Protein AF-A0A7X3T868-F1 (afdb_monomer)

Foldseek 3Di:
DVVVLLVLLQVLLVVLLVCCVPPNCVLVLLVLLLVCLVVLLCCLLVVDDPVRSVSNVVSNCNSNVVSVVVSLQVQLVVVCVVVVHSVSSVVCVVVVQLLQFQHDCVVDDVVLNCLNPDDLVVLVVLLQQDFPFAQCVPDPDPDPCCRPPVRRHGNVNLVVVLVVLLVLLCVFDDPCNSSSVSLNRSLVSSVVSLSVCSHGRVSNSVVPVVPSNCSCVSPNSVSSVVSVVSSVVRVVVVVVVVVVVVVD

Structure (mmCIF, N/CA/C/O backbone):
data_AF-A0A7X3T868-F1
#
_entry.id   AF-A0A7X3T868-F1
#
loop_
_atom_site.group_PDB
_atom_site.id
_atom_site.type_symbol
_atom_site.label_atom_id
_atom_site.label_alt_id
_atom_site.label_comp_id
_atom_site.label_asym_id
_atom_site.label_entity_id
_atom_site.label_seq_id
_atom_site.pdbx_PDB_ins_code
_atom_site.Cartn_x
_atom_site.Cartn_y
_atom_site.Cartn_z
_atom_site.occupancy
_atom_site.B_iso_or_equiv
_atom_site.auth_seq_id
_atom_site.auth_comp_id
_atom_site.auth_asym_id
_atom_site.auth_atom_id
_atom_site.pdbx_PDB_model_num
ATOM 1 N N . MET A 1 1 ? -5.198 28.952 7.054 1.00 63.62 1 MET A N 1
ATOM 2 C CA . MET A 1 1 ? -5.443 27.606 6.492 1.00 63.62 1 MET A CA 1
ATOM 3 C C . MET A 1 1 ? -4.549 27.334 5.280 1.00 63.62 1 MET A C 1
ATOM 5 O O . MET A 1 1 ? -3.840 26.339 5.296 1.00 63.62 1 MET A O 1
ATOM 9 N N . ASP A 1 2 ? -4.465 28.230 4.292 1.00 81.19 2 ASP A N 1
ATOM 10 C CA . ASP A 1 2 ? -3.698 27.957 3.057 1.00 81.19 2 ASP A CA 1
ATOM 11 C C . ASP A 1 2 ? -2.181 27.814 3.279 1.00 81.19 2 ASP A C 1
ATOM 13 O O . ASP A 1 2 ? -1.552 26.911 2.735 1.00 81.19 2 ASP A O 1
ATOM 17 N N . ARG A 1 3 ? -1.594 28.596 4.198 1.00 91.12 3 ARG A N 1
ATOM 18 C CA . ARG A 1 3 ? -0.176 28.445 4.582 1.00 91.12 3 ARG A CA 1
ATOM 19 C C . ARG A 1 3 ? 0.146 27.075 5.199 1.00 91.12 3 ARG A C 1
ATOM 21 O O . ARG A 1 3 ? 1.264 26.595 5.046 1.00 91.12 3 ARG A O 1
ATOM 28 N N . GLN A 1 4 ? -0.804 26.450 5.900 1.00 92.81 4 GLN A N 1
ATOM 29 C CA . GLN A 1 4 ? -0.613 25.112 6.476 1.00 92.81 4 GLN A CA 1
ATOM 30 C C . GLN A 1 4 ? -0.661 24.031 5.393 1.00 92.81 4 GLN A C 1
ATOM 32 O O . GLN A 1 4 ? 0.181 23.142 5.414 1.00 92.81 4 GLN A O 1
ATOM 37 N N . LEU A 1 5 ? -1.571 24.152 4.419 1.00 93.50 5 LEU A N 1
ATOM 38 C CA . LEU A 1 5 ? -1.642 23.245 3.267 1.00 93.50 5 LEU A CA 1
ATOM 39 C C . LEU A 1 5 ? -0.356 23.283 2.437 1.00 93.50 5 LEU A C 1
ATOM 41 O O . LEU A 1 5 ? 0.175 22.234 2.086 1.00 93.50 5 LEU A O 1
ATOM 45 N N . ILE A 1 6 ? 0.184 24.480 2.183 1.00 94.94 6 ILE A N 1
ATOM 46 C CA . ILE A 1 6 ? 1.450 24.640 1.452 1.00 94.94 6 ILE A CA 1
ATOM 47 C C . ILE A 1 6 ? 2.602 23.990 2.223 1.00 94.94 6 ILE A C 1
ATOM 49 O O . ILE A 1 6 ? 3.340 23.188 1.661 1.00 94.94 6 ILE A O 1
ATOM 53 N N . ARG A 1 7 ? 2.740 24.289 3.523 1.00 96.31 7 ARG A N 1
ATOM 54 C CA . ARG A 1 7 ? 3.775 23.668 4.370 1.00 96.31 7 ARG A CA 1
ATOM 55 C C . ARG A 1 7 ? 3.667 22.148 4.363 1.00 96.31 7 ARG A C 1
ATOM 57 O O . ARG A 1 7 ? 4.677 21.468 4.254 1.00 96.31 7 ARG A O 1
ATOM 64 N N . PHE A 1 8 ? 2.450 21.631 4.453 1.00 95.44 8 PHE A N 1
ATOM 65 C CA . PHE A 1 8 ? 2.193 20.203 4.416 1.00 95.44 8 PHE A CA 1
ATOM 66 C C . PHE A 1 8 ? 2.596 19.568 3.076 1.00 95.44 8 PHE A C 1
ATOM 68 O O . PHE A 1 8 ? 3.321 18.575 3.071 1.00 95.44 8 PHE A O 1
ATOM 75 N N . GLY A 1 9 ? 2.218 20.179 1.949 1.00 96.88 9 GLY A N 1
ATOM 76 C CA . GLY A 1 9 ? 2.643 19.736 0.619 1.00 96.88 9 GLY A CA 1
ATOM 77 C C . GLY A 1 9 ? 4.166 19.750 0.446 1.00 96.88 9 GLY A C 1
ATOM 78 O O . GLY A 1 9 ? 4.722 18.799 -0.094 1.00 96.88 9 GLY A O 1
ATOM 79 N N . ILE A 1 10 ? 4.854 20.772 0.974 1.00 97.69 10 ILE A N 1
ATOM 80 C CA . ILE A 1 10 ? 6.326 20.856 0.972 1.00 97.69 10 ILE A CA 1
ATOM 81 C C . ILE A 1 10 ? 6.947 19.720 1.794 1.00 97.69 10 ILE A C 1
ATOM 83 O O . ILE A 1 10 ? 7.898 19.089 1.343 1.00 97.69 10 ILE A O 1
ATOM 87 N N . VAL A 1 11 ? 6.412 19.427 2.982 1.00 97.31 11 VAL A N 1
ATOM 88 C CA . VAL A 1 11 ? 6.911 18.320 3.815 1.00 97.31 11 VAL A CA 1
ATOM 89 C C . VAL A 1 11 ? 6.735 16.979 3.103 1.00 97.31 11 VAL A C 1
ATOM 91 O O . VAL A 1 11 ? 7.668 16.178 3.097 1.00 97.31 11 VAL A O 1
ATOM 94 N N . ILE A 1 12 ? 5.590 16.748 2.449 1.00 97.56 12 ILE A N 1
ATOM 95 C CA . ILE A 1 12 ? 5.388 15.550 1.623 1.00 97.56 12 ILE A CA 1
ATOM 96 C C . ILE A 1 12 ? 6.384 15.503 0.473 1.00 97.56 12 ILE A C 1
ATOM 98 O O . ILE A 1 12 ? 6.994 14.460 0.256 1.00 97.56 12 ILE A O 1
ATOM 102 N N . PHE A 1 13 ? 6.569 16.611 -0.245 1.00 98.19 13 PHE A N 1
ATOM 103 C CA . PHE A 1 13 ? 7.521 16.679 -1.346 1.00 98.19 13 PHE A CA 1
ATOM 104 C C . PHE A 1 13 ? 8.923 16.260 -0.889 1.00 98.19 13 PHE A C 1
ATOM 106 O O . PHE A 1 13 ? 9.543 15.395 -1.509 1.00 98.19 13 PHE A O 1
ATOM 113 N N . ILE A 1 14 ? 9.398 16.812 0.231 1.00 97.75 14 ILE A N 1
ATOM 114 C CA . ILE A 1 14 ? 10.710 16.483 0.796 1.00 97.75 14 ILE A CA 1
ATOM 115 C C . ILE A 1 14 ? 10.767 15.003 1.193 1.00 97.75 14 ILE A C 1
ATOM 117 O O . ILE A 1 14 ? 11.690 14.301 0.789 1.00 97.75 14 ILE A O 1
ATOM 121 N N . ALA A 1 15 ? 9.777 14.503 1.939 1.00 97.06 15 ALA A N 1
ATOM 122 C CA . ALA A 1 15 ? 9.766 13.121 2.422 1.00 97.06 15 ALA A CA 1
ATOM 123 C C . ALA A 1 15 ? 9.729 12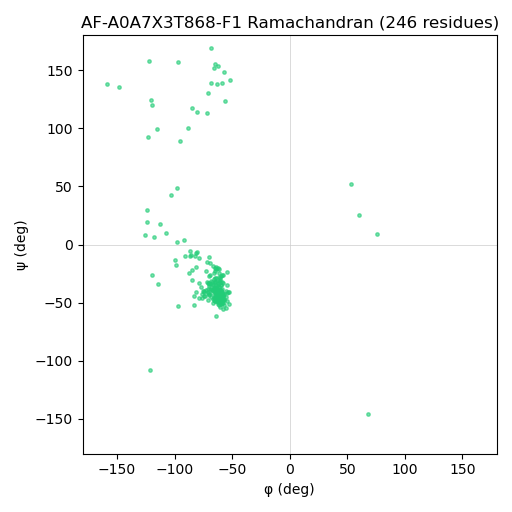.092 1.278 1.00 97.06 15 ALA A C 1
ATOM 125 O O . ALA A 1 15 ? 10.478 11.115 1.297 1.00 97.06 15 ALA A O 1
ATOM 126 N N . VAL A 1 16 ? 8.893 12.324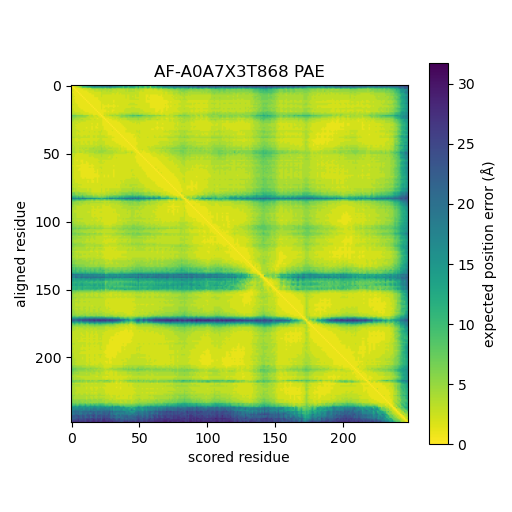 0.262 1.00 97.81 16 VAL A N 1
ATOM 127 C CA . VAL A 1 16 ? 8.794 11.451 -0.916 1.00 97.81 16 VAL A CA 1
ATOM 128 C C . VAL A 1 16 ? 10.063 11.537 -1.763 1.00 97.81 16 VAL A C 1
ATOM 130 O O . VAL A 1 16 ? 10.540 10.501 -2.213 1.00 97.81 16 VAL A O 1
ATOM 133 N N . SER A 1 17 ? 10.666 12.721 -1.915 1.00 97.50 17 SER A N 1
ATOM 134 C CA . SER A 1 17 ? 11.945 12.869 -2.626 1.00 97.50 17 SER A CA 1
ATOM 135 C C . SER A 1 17 ? 13.066 12.098 -1.929 1.00 97.50 17 SER A C 1
ATOM 137 O O . SER A 1 17 ? 13.771 11.330 -2.574 1.00 97.50 17 SER A O 1
ATOM 139 N N . ILE A 1 18 ? 13.185 12.228 -0.600 1.00 96.50 18 ILE A N 1
ATOM 140 C CA . ILE A 1 18 ? 14.153 11.466 0.204 1.00 96.50 18 ILE A CA 1
ATOM 141 C C . ILE A 1 18 ? 13.943 9.964 0.006 1.00 96.50 18 ILE A C 1
ATOM 143 O O . ILE A 1 18 ? 14.905 9.241 -0.247 1.00 96.50 18 ILE A O 1
ATOM 147 N N . LYS A 1 19 ? 12.690 9.494 0.073 1.00 95.31 19 LYS A N 1
ATOM 148 C CA . LYS A 1 19 ? 12.358 8.093 -0.199 1.00 95.31 19 LYS A CA 1
ATOM 149 C C . LYS A 1 19 ? 12.863 7.685 -1.582 1.00 95.31 19 LYS A C 1
ATOM 151 O O . LYS A 1 19 ? 13.620 6.722 -1.671 1.00 95.31 19 LYS A O 1
ATOM 156 N N . CYS A 1 20 ? 12.487 8.422 -2.630 1.00 96.25 20 CYS A N 1
ATOM 157 C CA . CYS A 1 20 ? 12.867 8.104 -4.006 1.00 96.25 20 CYS A CA 1
ATOM 158 C C . CYS A 1 20 ? 14.389 8.085 -4.210 1.00 96.25 20 CYS A C 1
ATOM 160 O O . CYS A 1 20 ? 14.886 7.258 -4.965 1.00 96.25 20 CYS A O 1
ATOM 162 N N . PHE A 1 21 ? 15.139 8.948 -3.524 1.00 93.69 21 PHE A N 1
ATOM 163 C CA . PHE A 1 21 ? 16.598 8.999 -3.646 1.00 93.69 21 PHE A CA 1
ATOM 164 C C . PHE A 1 21 ? 17.323 7.904 -2.864 1.00 93.69 21 PHE A C 1
ATOM 166 O O . PHE A 1 21 ? 18.359 7.432 -3.320 1.00 93.69 21 PHE A O 1
ATOM 173 N N . ILE A 1 22 ? 16.798 7.485 -1.711 1.00 93.38 22 ILE A N 1
ATOM 174 C CA . ILE A 1 22 ? 17.445 6.460 -0.880 1.00 93.38 22 ILE A CA 1
ATOM 175 C C . ILE A 1 22 ? 17.109 5.050 -1.367 1.00 93.38 22 ILE A C 1
ATOM 177 O O . ILE A 1 22 ? 17.990 4.196 -1.417 1.00 93.38 22 ILE A O 1
ATOM 181 N N . ASN A 1 23 ? 15.839 4.782 -1.683 1.00 88.00 23 ASN A N 1
ATOM 182 C CA . ASN A 1 23 ? 15.367 3.429 -1.993 1.00 88.00 23 ASN A CA 1
ATOM 183 C C . ASN A 1 23 ? 14.824 3.257 -3.412 1.00 88.00 23 ASN A C 1
ATOM 185 O O . ASN A 1 23 ? 14.274 2.201 -3.715 1.00 88.00 23 ASN A O 1
ATOM 189 N N . GLY A 1 24 ? 14.948 4.278 -4.261 1.00 91.50 24 GLY A N 1
ATOM 190 C CA . GLY A 1 24 ? 14.398 4.243 -5.607 1.00 91.50 24 GLY A CA 1
ATOM 191 C C . GLY A 1 24 ? 12.868 4.245 -5.620 1.00 91.50 24 GLY A C 1
ATOM 192 O O . GLY A 1 24 ? 12.182 4.852 -4.791 1.00 91.50 24 GLY A O 1
ATOM 193 N N . TYR A 1 25 ? 12.302 3.542 -6.594 1.00 93.88 25 TYR A N 1
ATOM 194 C CA . TYR A 1 25 ? 10.853 3.494 -6.831 1.00 93.88 25 TYR A CA 1
ATOM 195 C C . TYR A 1 25 ? 10.204 2.248 -6.230 1.00 93.88 25 TYR A C 1
ATOM 197 O O . TYR A 1 25 ? 8.991 2.058 -6.325 1.00 93.88 25 TYR A O 1
ATOM 205 N N . GLU A 1 26 ? 10.994 1.421 -5.556 1.00 93.81 26 GLU A N 1
ATOM 206 C CA . GLU A 1 26 ? 10.577 0.216 -4.870 1.00 93.81 26 GLU A CA 1
ATOM 207 C C . GLU A 1 26 ? 9.478 0.567 -3.861 1.00 93.81 26 GLU A C 1
ATOM 209 O O . GLU A 1 26 ? 9.613 1.465 -3.025 1.00 93.81 26 GLU A O 1
ATOM 214 N N . TYR A 1 27 ? 8.336 -0.104 -4.000 1.00 95.25 27 TYR A N 1
ATOM 215 C CA . TYR A 1 27 ? 7.162 0.057 -3.147 1.00 95.25 27 TYR A CA 1
ATOM 216 C C . TYR A 1 27 ? 6.561 1.471 -3.122 1.00 95.25 27 TYR A C 1
ATOM 218 O O . TYR A 1 27 ? 5.888 1.833 -2.156 1.00 95.25 27 TYR A O 1
ATOM 226 N N . ILE A 1 28 ? 6.766 2.279 -4.176 1.00 96.31 28 ILE A N 1
ATOM 227 C CA . ILE A 1 28 ? 6.292 3.672 -4.206 1.00 96.31 28 ILE A CA 1
ATOM 228 C C . ILE A 1 28 ? 4.774 3.779 -4.010 1.00 96.31 28 ILE A C 1
ATOM 230 O O . ILE A 1 28 ? 4.333 4.582 -3.194 1.00 96.31 28 ILE A O 1
ATOM 234 N N . THR A 1 29 ? 3.966 2.937 -4.662 1.00 96.94 29 THR A N 1
ATOM 235 C CA . THR A 1 29 ? 2.499 2.984 -4.511 1.00 96.94 29 THR A CA 1
ATOM 236 C C . THR A 1 29 ? 2.075 2.638 -3.086 1.00 96.94 29 THR A C 1
ATOM 238 O O . THR A 1 29 ? 1.242 3.339 -2.513 1.00 96.94 29 THR A O 1
ATOM 241 N N . THR A 1 30 ? 2.722 1.644 -2.466 1.00 97.00 30 THR A N 1
ATOM 242 C CA . THR A 1 30 ? 2.519 1.306 -1.051 1.00 97.00 30 THR A CA 1
ATOM 243 C C . THR A 1 30 ? 2.822 2.506 -0.162 1.00 97.00 30 THR A C 1
ATOM 245 O O . THR A 1 30 ? 2.004 2.847 0.687 1.00 97.00 30 THR A O 1
ATOM 248 N N . THR A 1 31 ? 3.954 3.191 -0.370 1.00 96.12 31 THR A N 1
ATOM 249 C CA . THR A 1 31 ? 4.323 4.386 0.407 1.00 96.12 31 THR A CA 1
ATOM 250 C C . THR A 1 31 ? 3.288 5.505 0.268 1.00 96.12 31 THR A C 1
ATOM 252 O O . THR A 1 31 ? 2.880 6.082 1.277 1.00 96.12 31 THR A O 1
ATOM 255 N N . LEU A 1 32 ? 2.834 5.792 -0.956 1.00 97.06 32 LEU A N 1
ATOM 256 C CA . LEU A 1 32 ? 1.865 6.859 -1.220 1.00 97.06 32 LEU A CA 1
ATOM 257 C C . LEU A 1 32 ? 0.495 6.582 -0.595 1.00 97.06 32 LEU A C 1
ATOM 259 O O . LEU A 1 32 ? -0.145 7.496 -0.085 1.00 97.06 32 LEU A O 1
ATOM 263 N N . VAL A 1 33 ? 0.038 5.331 -0.595 1.00 97.44 33 VAL A N 1
ATOM 264 C CA . VAL A 1 33 ? -1.221 4.970 0.070 1.00 97.44 33 VAL A CA 1
ATOM 265 C C . VAL A 1 33 ? -1.038 4.947 1.590 1.00 97.44 33 VAL A C 1
ATOM 267 O O . VAL A 1 33 ? -1.884 5.455 2.325 1.00 97.44 33 VAL A O 1
ATOM 270 N N . MET A 1 34 ? 0.092 4.427 2.077 1.00 96.19 34 MET A N 1
ATOM 271 C CA . MET A 1 34 ? 0.425 4.370 3.503 1.00 96.19 34 MET A CA 1
ATOM 272 C C . MET A 1 34 ? 0.438 5.760 4.152 1.00 96.19 34 MET A C 1
ATOM 274 O O . MET A 1 34 ? -0.121 5.923 5.237 1.00 96.19 34 MET A O 1
ATOM 278 N N . MET A 1 35 ? 1.018 6.774 3.499 1.00 95.50 35 MET A N 1
ATOM 279 C CA . MET A 1 35 ? 1.041 8.142 4.041 1.00 95.50 35 MET A CA 1
ATOM 280 C C . MET A 1 35 ? -0.360 8.763 4.178 1.00 95.50 35 MET A C 1
ATOM 282 O O . MET A 1 35 ? -0.538 9.698 4.955 1.00 95.50 35 MET A O 1
ATOM 286 N N . MET A 1 36 ? -1.362 8.231 3.468 1.00 96.50 36 MET A N 1
ATOM 287 C CA . MET A 1 36 ? -2.754 8.681 3.554 1.00 96.50 36 MET A CA 1
ATOM 288 C C . MET A 1 36 ? -3.535 8.009 4.693 1.00 96.50 36 MET A C 1
ATOM 290 O O . MET A 1 36 ? -4.638 8.444 5.015 1.00 96.50 36 MET A O 1
ATOM 294 N N . VAL A 1 37 ? -2.990 6.987 5.357 1.00 97.12 37 VAL A N 1
ATOM 295 C CA . VAL A 1 37 ? -3.700 6.295 6.445 1.00 97.12 37 VAL A CA 1
ATOM 296 C C . VAL A 1 37 ? -4.007 7.225 7.633 1.00 97.12 37 VAL A C 1
ATOM 298 O O . VAL A 1 37 ? -5.163 7.253 8.066 1.00 97.12 37 VAL A O 1
ATOM 301 N N . PRO A 1 38 ? -3.066 8.060 8.128 1.00 94.75 38 PRO A N 1
ATOM 302 C CA . PRO A 1 38 ? -3.382 9.051 9.158 1.00 94.75 38 PRO A CA 1
ATOM 303 C C . PRO A 1 38 ? -4.444 10.065 8.708 1.00 94.75 38 PRO A C 1
ATOM 305 O O . PRO A 1 38 ? -5.253 10.494 9.527 1.00 94.75 38 PRO A O 1
ATOM 308 N N . PHE A 1 39 ? -4.496 10.410 7.414 1.00 94.38 39 PHE A N 1
ATOM 309 C CA . PHE A 1 39 ? -5.533 11.298 6.870 1.00 94.38 39 PHE A CA 1
ATOM 310 C C . PHE A 1 39 ? -6.920 10.702 7.043 1.00 94.38 39 PHE A C 1
ATOM 312 O O . PHE A 1 39 ? -7.818 11.391 7.512 1.00 94.38 39 PHE A O 1
ATOM 319 N N . VAL A 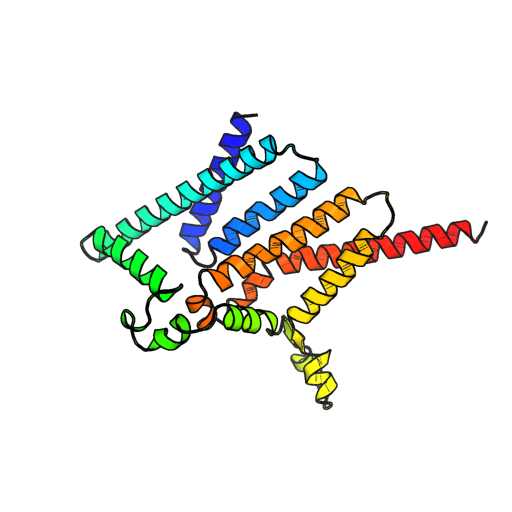1 40 ? -7.086 9.420 6.714 1.00 96.81 40 VAL A N 1
ATOM 320 C CA . VAL A 1 40 ? -8.361 8.716 6.900 1.00 96.81 40 VAL A CA 1
ATOM 321 C C . VAL A 1 40 ? -8.741 8.661 8.376 1.00 96.81 40 VAL A C 1
ATOM 323 O O . VAL A 1 40 ? -9.889 8.941 8.719 1.00 96.81 40 VAL A O 1
ATOM 326 N N . TYR A 1 41 ? -7.778 8.373 9.255 1.00 97.19 41 TYR A N 1
ATOM 327 C CA . TYR A 1 41 ? -8.014 8.347 10.697 1.00 97.19 41 TYR A CA 1
ATOM 328 C C . TYR A 1 41 ? -8.543 9.694 11.218 1.00 97.19 41 TYR A C 1
ATOM 330 O O . TYR A 1 41 ? -9.621 9.743 11.814 1.00 97.19 41 TYR A O 1
ATOM 338 N N . TYR A 1 42 ? -7.828 10.795 10.961 1.00 96.06 42 TYR A N 1
ATOM 339 C CA . TYR A 1 42 ? -8.213 12.120 11.462 1.00 96.06 42 TYR A CA 1
ATOM 340 C C . TYR A 1 42 ? -9.434 12.701 10.751 1.00 96.06 42 TYR A C 1
ATOM 342 O O . TYR A 1 42 ? -10.249 13.354 11.395 1.00 96.06 42 TYR A O 1
ATOM 350 N N . ALA A 1 43 ? -9.634 12.411 9.462 1.00 96.44 43 ALA A N 1
ATOM 351 C CA . ALA A 1 43 ? -10.838 12.836 8.755 1.00 96.44 43 ALA A CA 1
ATOM 352 C C . ALA A 1 43 ? -12.111 12.281 9.411 1.00 96.44 43 ALA A C 1
ATOM 354 O O . ALA A 1 43 ? -13.116 12.986 9.507 1.00 96.44 43 ALA A O 1
ATOM 355 N N . ILE A 1 44 ? -12.058 11.039 9.899 1.00 96.12 44 ILE A N 1
ATOM 356 C CA . ILE A 1 44 ? -13.174 10.397 10.599 1.00 96.12 44 ILE A CA 1
ATOM 357 C C . ILE A 1 44 ? -13.269 10.888 12.043 1.00 96.12 44 ILE A C 1
ATOM 359 O O . ILE A 1 44 ? -14.364 11.218 12.501 1.00 96.12 44 ILE A O 1
ATOM 363 N N . LEU A 1 45 ? -12.139 10.940 12.756 1.00 95.75 45 LEU A N 1
ATOM 364 C CA . LEU A 1 45 ? -12.104 11.325 14.166 1.00 95.75 45 LEU A CA 1
ATOM 365 C C . LEU A 1 45 ? -12.593 12.764 14.377 1.00 95.75 45 LEU A C 1
ATOM 367 O O . LEU A 1 45 ? -13.472 13.000 15.206 1.00 95.75 45 LEU A O 1
ATOM 371 N N . ASP A 1 46 ? -12.075 13.695 13.579 1.00 95.69 46 ASP A N 1
ATOM 372 C CA . ASP A 1 46 ? -12.350 15.130 13.687 1.00 95.69 46 ASP A CA 1
ATOM 373 C C . ASP A 1 46 ? -13.529 15.570 12.806 1.00 95.69 46 ASP A C 1
ATOM 375 O O . ASP A 1 46 ? -13.833 16.760 12.721 1.00 95.69 46 ASP A O 1
ATOM 379 N N . LYS A 1 47 ? -14.197 14.619 12.136 1.00 95.25 47 LYS A N 1
ATOM 380 C CA . LYS A 1 47 ? -15.375 14.848 11.282 1.00 95.25 47 LYS A CA 1
ATOM 381 C C . LYS A 1 47 ? -15.124 15.917 10.215 1.00 95.25 47 LYS A C 1
ATOM 383 O O . LYS A 1 47 ? -15.885 16.878 10.078 1.00 95.25 47 LYS A O 1
ATOM 388 N N . TRP A 1 48 ? -14.042 15.756 9.458 1.00 95.69 48 TRP A N 1
ATOM 389 C CA . TRP A 1 48 ? -13.689 16.697 8.399 1.00 95.69 48 TRP A CA 1
ATOM 390 C C . TRP A 1 48 ? -14.809 16.810 7.362 1.00 95.69 48 TRP A C 1
ATOM 392 O O . TRP A 1 48 ? -15.398 15.824 6.922 1.00 95.69 48 TRP A O 1
ATOM 402 N N . SER A 1 49 ? -15.068 18.037 6.920 1.00 96.25 49 SER A N 1
ATOM 403 C CA . SER A 1 49 ? -15.931 18.288 5.766 1.00 96.25 49 SER A CA 1
ATOM 404 C C . SER A 1 49 ? -15.300 17.732 4.485 1.00 96.25 49 SER A C 1
ATOM 406 O O . SER A 1 49 ? -14.077 17.728 4.332 1.00 96.25 49 SER A O 1
ATOM 408 N N . GLY A 1 50 ? -16.119 17.352 3.498 1.00 93.56 50 GLY A N 1
ATOM 409 C CA . GLY A 1 50 ? -15.612 16.861 2.207 1.00 93.56 50 GLY A CA 1
ATOM 410 C C . GLY A 1 50 ? -14.638 17.837 1.531 1.00 93.56 50 GLY A C 1
ATOM 411 O O . GLY A 1 50 ? -13.626 17.424 0.971 1.00 93.56 50 GLY A O 1
ATOM 412 N N . ARG A 1 51 ? -14.866 19.150 1.680 1.00 94.12 51 ARG A N 1
ATOM 413 C CA . ARG A 1 51 ? -13.953 20.189 1.181 1.00 94.12 51 ARG A CA 1
ATOM 414 C C . ARG A 1 51 ? -12.588 20.152 1.871 1.00 94.12 51 ARG A C 1
ATOM 416 O O . ARG A 1 51 ? -11.581 20.389 1.208 1.00 94.12 51 ARG A O 1
ATOM 423 N N . GLN A 1 52 ? -12.536 19.887 3.177 1.00 93.38 52 GLN A N 1
ATOM 424 C CA . GLN A 1 52 ? -11.268 19.709 3.889 1.00 93.38 52 GLN A CA 1
ATOM 425 C C . GLN A 1 52 ? -10.546 18.463 3.378 1.00 93.38 52 GLN A C 1
ATOM 427 O O . GLN A 1 52 ? -9.387 18.583 2.991 1.00 93.38 52 GLN A O 1
ATOM 432 N N . CYS A 1 53 ? -11.233 17.320 3.283 1.00 94.44 53 CYS A N 1
ATOM 433 C CA . CYS A 1 53 ? -10.650 16.086 2.747 1.00 94.44 53 CYS A CA 1
ATOM 434 C C . CYS A 1 53 ? -10.020 16.317 1.368 1.00 94.44 53 CYS A C 1
ATOM 436 O O . CYS A 1 53 ? -8.837 16.052 1.186 1.00 94.44 53 CYS A O 1
ATOM 438 N N . VAL A 1 54 ? -10.762 16.925 0.435 1.00 94.88 54 VAL A N 1
ATOM 439 C CA . VAL A 1 54 ? -10.258 17.230 -0.913 1.00 94.88 54 VAL A CA 1
ATOM 440 C C . VAL A 1 54 ? -9.026 18.133 -0.869 1.00 94.88 54 VAL A C 1
ATOM 442 O O . VAL A 1 54 ? -8.034 17.833 -1.524 1.00 94.88 54 VAL A O 1
ATOM 445 N N . LYS A 1 55 ? -9.037 19.216 -0.080 1.00 94.75 55 LYS A N 1
ATOM 446 C CA . LYS A 1 55 ? -7.889 20.137 0.009 1.00 94.75 55 LYS A CA 1
ATOM 447 C C . LYS A 1 55 ? -6.616 19.443 0.494 1.00 94.75 55 LYS A C 1
ATOM 449 O O . LYS A 1 55 ? -5.553 19.652 -0.087 1.00 94.75 55 LYS A O 1
ATOM 454 N N . TRP A 1 56 ? -6.718 18.633 1.544 1.00 94.81 56 TRP A N 1
ATOM 455 C CA . TRP A 1 56 ? -5.569 17.927 2.111 1.00 94.81 56 TRP A CA 1
ATOM 456 C C . TRP A 1 56 ? -5.074 16.804 1.198 1.00 94.81 56 TRP A C 1
ATOM 458 O O . TRP A 1 56 ? -3.868 16.678 0.995 1.00 94.81 56 TRP A O 1
ATOM 468 N N . THR A 1 57 ? -5.984 16.048 0.580 1.00 95.06 57 THR A N 1
ATOM 469 C CA . THR A 1 57 ? -5.632 15.028 -0.415 1.00 95.06 57 THR A CA 1
ATOM 470 C C . THR A 1 57 ? -4.972 15.646 -1.644 1.00 95.06 57 THR A C 1
ATOM 472 O O . THR A 1 57 ? -3.973 15.114 -2.113 1.00 95.06 57 THR A O 1
ATOM 475 N N . LEU A 1 58 ? -5.459 16.789 -2.140 1.00 95.62 58 LEU A N 1
ATOM 476 C CA . LEU A 1 58 ? -4.823 17.506 -3.248 1.00 95.62 58 LEU A CA 1
ATOM 477 C C . LEU A 1 58 ? -3.431 18.011 -2.868 1.00 95.62 58 LEU A C 1
ATOM 479 O O . LEU A 1 58 ? -2.504 17.856 -3.653 1.00 95.62 58 LEU A O 1
ATOM 483 N N . ALA A 1 59 ? -3.255 18.565 -1.666 1.00 96.12 59 ALA A N 1
ATOM 484 C CA . ALA A 1 59 ? -1.935 18.985 -1.198 1.00 96.12 59 ALA A CA 1
ATOM 485 C C . ALA A 1 59 ? -0.951 17.802 -1.125 1.00 96.12 59 ALA A C 1
ATOM 487 O O . ALA A 1 59 ? 0.190 17.929 -1.571 1.00 96.12 59 ALA A O 1
ATOM 488 N N . ALA A 1 60 ? -1.399 16.641 -0.630 1.00 97.06 60 ALA A N 1
ATOM 489 C CA . ALA A 1 60 ? -0.596 15.419 -0.604 1.00 97.06 60 ALA A CA 1
ATOM 490 C C . ALA A 1 60 ? -0.284 14.881 -2.008 1.00 97.06 60 ALA A C 1
ATOM 492 O O . ALA A 1 60 ? 0.862 14.538 -2.301 1.00 97.06 60 ALA A O 1
ATOM 493 N N . GLY A 1 61 ? -1.286 14.838 -2.887 1.00 96.88 61 GLY A N 1
ATOM 494 C CA . GLY A 1 61 ? -1.148 14.381 -4.267 1.00 96.88 61 GLY A CA 1
ATOM 495 C C . GLY A 1 61 ? -0.208 15.268 -5.081 1.00 96.88 61 GLY A C 1
ATOM 496 O O . GLY A 1 61 ? 0.680 14.757 -5.751 1.00 96.88 61 GLY A O 1
ATOM 497 N N . LEU A 1 62 ? -0.332 16.593 -4.965 1.00 97.31 62 LEU A N 1
ATOM 498 C CA . LEU A 1 62 ? 0.564 17.539 -5.632 1.00 97.31 62 LEU A CA 1
ATOM 499 C C . LEU A 1 62 ? 1.991 17.442 -5.084 1.00 97.31 62 LEU A C 1
ATOM 501 O O . LEU A 1 62 ? 2.928 17.325 -5.866 1.00 97.31 62 LEU A O 1
ATOM 505 N N . GLY A 1 63 ? 2.168 17.439 -3.758 1.00 97.94 63 GLY A N 1
ATOM 506 C CA . GLY A 1 63 ? 3.497 17.334 -3.147 1.00 97.94 63 GLY A CA 1
ATOM 507 C C . GLY A 1 63 ? 4.228 16.053 -3.559 1.00 97.94 63 GLY A C 1
ATOM 508 O O . GLY A 1 63 ? 5.387 16.098 -3.969 1.00 97.94 63 GLY A O 1
ATOM 509 N N . SER A 1 64 ? 3.537 14.912 -3.510 1.00 98.00 64 SER A N 1
ATOM 510 C CA . SER A 1 64 ? 4.110 13.619 -3.901 1.00 98.00 64 SER A CA 1
ATOM 511 C C . SER A 1 64 ? 4.296 13.475 -5.413 1.00 98.00 64 SER A C 1
ATOM 513 O O . SER A 1 64 ? 5.328 12.971 -5.847 1.00 98.00 64 SER A O 1
ATOM 515 N N . GLY A 1 65 ? 3.351 13.958 -6.222 1.00 97.94 65 GLY A N 1
ATOM 516 C CA . GLY A 1 65 ? 3.444 13.937 -7.681 1.00 97.94 65 GLY A CA 1
ATOM 517 C C . GLY A 1 65 ? 4.623 14.759 -8.198 1.00 97.94 65 GLY A C 1
ATOM 518 O O . GLY A 1 65 ? 5.398 14.266 -9.013 1.00 97.94 65 GLY A O 1
ATOM 519 N N . VAL A 1 66 ? 4.818 15.972 -7.666 1.00 98.19 66 VAL A N 1
ATOM 520 C CA . VAL A 1 66 ? 5.974 16.816 -8.005 1.00 98.19 66 VAL A CA 1
ATOM 521 C C . VAL A 1 66 ? 7.284 16.154 -7.567 1.00 98.19 66 VAL A C 1
ATOM 523 O O . VAL A 1 66 ? 8.246 16.175 -8.329 1.00 98.19 66 VAL A O 1
ATOM 526 N N . ALA A 1 67 ? 7.325 15.516 -6.392 1.00 98.19 67 ALA A N 1
ATOM 527 C CA . ALA A 1 67 ? 8.509 14.789 -5.923 1.00 98.19 67 ALA A CA 1
ATOM 528 C C . ALA A 1 67 ? 8.877 13.619 -6.842 1.00 98.19 67 ALA A C 1
ATOM 530 O O . ALA A 1 67 ? 10.034 13.483 -7.233 1.00 98.19 67 ALA A O 1
ATOM 531 N N . ILE A 1 68 ? 7.892 12.803 -7.228 1.00 97.75 68 ILE A N 1
ATOM 532 C CA . ILE A 1 68 ? 8.106 11.664 -8.127 1.00 97.75 68 ILE A CA 1
ATOM 533 C C . ILE A 1 68 ? 8.565 12.151 -9.497 1.00 97.75 68 ILE A C 1
ATOM 535 O O . ILE A 1 68 ? 9.562 11.653 -10.015 1.00 97.75 68 ILE A O 1
ATOM 539 N N . PHE A 1 69 ? 7.889 13.153 -10.060 1.00 97.12 69 PHE A N 1
ATOM 540 C CA . PHE A 1 69 ? 8.255 13.727 -11.351 1.00 97.12 69 PHE A CA 1
ATOM 541 C C . PHE A 1 69 ? 9.682 14.285 -11.342 1.00 97.12 69 PHE A C 1
ATOM 543 O O . PHE A 1 69 ? 10.483 13.950 -12.213 1.00 97.12 69 PHE A O 1
ATOM 550 N N . PHE A 1 70 ? 10.034 15.058 -10.312 1.00 97.19 70 PHE A N 1
ATOM 551 C CA . PHE A 1 70 ? 11.390 15.563 -10.122 1.00 97.19 70 PHE A CA 1
ATOM 552 C C . PHE A 1 70 ? 12.414 14.425 -10.005 1.00 97.19 70 PHE A C 1
ATOM 554 O O . PHE A 1 70 ? 13.446 14.456 -10.672 1.00 97.19 70 PHE A O 1
ATOM 561 N N . SER A 1 71 ? 12.116 13.384 -9.219 1.00 96.94 71 SER A N 1
ATOM 562 C CA . SER A 1 71 ? 13.009 12.230 -9.083 1.00 96.94 71 SER A CA 1
ATOM 563 C C . SER A 1 71 ? 13.191 11.455 -10.393 1.00 96.94 71 SER A C 1
ATOM 565 O O . SER A 1 71 ? 14.293 10.977 -10.660 1.00 96.94 71 SER A O 1
ATOM 567 N N . LEU A 1 72 ? 12.153 11.364 -11.235 1.00 96.56 72 LEU A N 1
ATOM 568 C CA . LEU A 1 72 ? 12.224 10.691 -12.536 1.00 96.56 72 LEU A CA 1
ATOM 569 C C . LEU A 1 72 ? 13.078 11.488 -13.518 1.00 96.56 72 LEU A C 1
ATOM 571 O O . LEU A 1 72 ? 13.923 10.906 -14.188 1.00 96.56 72 LEU A O 1
ATOM 575 N N . ILE A 1 73 ? 12.922 12.814 -13.550 1.00 96.19 73 ILE A N 1
ATOM 576 C CA . ILE A 1 73 ? 13.793 13.695 -14.339 1.00 96.19 73 ILE A CA 1
ATOM 577 C C . ILE A 1 73 ? 15.253 13.510 -13.920 1.00 96.19 73 ILE A C 1
ATOM 579 O O . ILE A 1 73 ? 16.116 13.317 -14.774 1.00 96.19 73 ILE A O 1
ATOM 583 N N . MET A 1 74 ? 15.525 13.527 -12.613 1.00 95.81 74 MET A N 1
ATOM 584 C CA . MET A 1 74 ? 16.871 13.306 -12.083 1.00 95.81 74 MET A CA 1
ATOM 585 C C . MET A 1 74 ? 17.428 11.939 -12.492 1.00 95.81 74 MET A C 1
ATOM 587 O O . MET A 1 74 ? 18.580 11.863 -12.914 1.00 95.81 74 MET A O 1
ATOM 591 N N . LEU A 1 75 ? 16.616 10.878 -12.435 1.00 95.31 75 LEU A N 1
ATOM 592 C CA . LEU A 1 75 ? 17.019 9.551 -12.899 1.00 95.31 75 LEU A CA 1
ATOM 593 C C . LEU A 1 75 ? 17.365 9.559 -14.394 1.00 95.31 75 LEU A C 1
ATOM 595 O O . LEU A 1 75 ? 18.393 9.008 -14.785 1.00 95.31 75 LEU A O 1
ATOM 599 N N . CYS A 1 76 ? 16.543 10.201 -15.228 1.00 96.19 76 CYS A N 1
ATOM 600 C CA . CYS A 1 76 ? 16.811 10.296 -16.660 1.00 96.19 76 CYS A CA 1
ATOM 601 C C . CYS A 1 76 ? 18.125 11.036 -16.943 1.00 96.19 76 CYS A C 1
ATOM 603 O O . CYS A 1 76 ? 18.903 10.587 -17.780 1.00 96.19 76 CYS A O 1
ATOM 605 N N . PHE A 1 77 ? 18.417 12.117 -16.210 1.00 95.38 77 PHE A N 1
ATOM 606 C CA . PHE A 1 77 ? 19.708 12.804 -16.302 1.00 95.38 77 PHE A CA 1
ATOM 607 C C . PHE A 1 77 ? 20.879 11.921 -15.865 1.00 95.38 77 PHE A C 1
ATOM 609 O O . PHE A 1 77 ? 21.904 11.905 -16.539 1.00 95.38 77 PHE A O 1
ATOM 616 N N . GLN A 1 78 ? 20.737 11.172 -14.769 1.0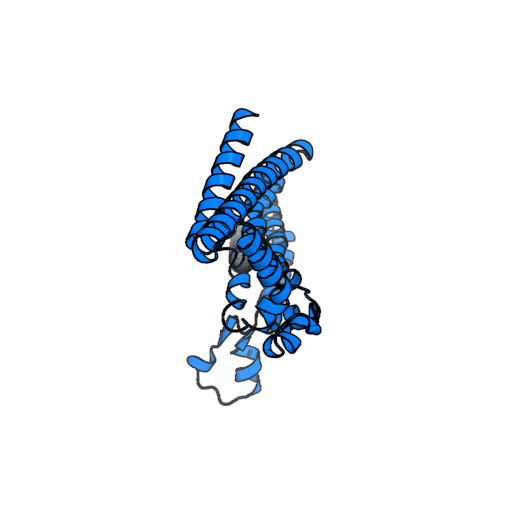0 94.25 78 GLN A N 1
ATOM 617 C CA . GLN A 1 78 ? 21.786 10.272 -14.278 1.00 94.25 78 GLN A CA 1
ATOM 618 C C . GLN A 1 78 ? 22.115 9.168 -15.286 1.00 94.25 78 GLN A C 1
ATOM 620 O O . GLN A 1 78 ? 23.285 8.887 -15.529 1.00 94.25 78 GLN A O 1
ATOM 625 N N . ILE A 1 79 ? 21.093 8.560 -15.891 1.00 94.12 79 ILE A N 1
ATOM 626 C CA . ILE A 1 79 ? 21.279 7.522 -16.909 1.00 94.12 79 ILE A CA 1
ATOM 627 C C . ILE A 1 79 ? 21.830 8.128 -18.195 1.00 94.12 79 ILE A C 1
ATOM 629 O O . ILE A 1 79 ? 22.758 7.569 -18.772 1.00 94.12 79 ILE A O 1
ATOM 633 N N . GLY A 1 80 ? 21.307 9.278 -18.621 1.00 94.25 80 GLY A N 1
ATOM 634 C CA . GLY A 1 80 ? 21.781 9.948 -19.826 1.00 94.25 80 GLY A CA 1
ATOM 635 C C . GLY A 1 80 ? 23.231 10.403 -19.725 1.00 94.25 80 GLY A C 1
ATOM 636 O O . GLY A 1 80 ? 23.977 10.257 -20.683 1.00 94.25 80 GLY A O 1
ATOM 637 N N . ALA A 1 81 ? 23.680 10.839 -18.548 1.00 92.94 81 ALA A N 1
ATOM 638 C CA . ALA A 1 81 ? 25.091 11.131 -18.301 1.00 92.94 81 ALA A CA 1
ATOM 639 C C . ALA A 1 81 ? 25.998 9.886 -18.398 1.00 92.94 81 ALA A C 1
ATOM 641 O O . ALA A 1 81 ? 27.202 10.030 -18.585 1.00 92.94 81 ALA A O 1
ATOM 642 N N . ALA A 1 82 ? 25.441 8.678 -18.263 1.00 92.81 82 ALA A N 1
ATOM 643 C CA . ALA A 1 82 ? 26.172 7.414 -18.361 1.00 92.81 82 ALA A CA 1
ATOM 644 C C . ALA A 1 82 ? 26.056 6.723 -19.736 1.00 92.81 82 ALA A C 1
ATOM 646 O O . ALA A 1 82 ? 26.835 5.811 -20.008 1.00 92.81 82 ALA A O 1
ATOM 647 N N . LYS A 1 83 ? 25.070 7.098 -20.563 1.00 82.00 83 LYS A N 1
ATOM 648 C CA . LYS A 1 83 ? 24.737 6.456 -21.852 1.00 82.00 83 LYS A CA 1
ATOM 649 C C . LYS A 1 83 ? 24.694 7.417 -23.053 1.00 82.00 83 LYS A C 1
ATOM 651 O O . LYS A 1 83 ? 24.299 7.000 -24.131 1.00 82.00 83 LYS A O 1
ATOM 656 N N . ASP A 1 84 ? 25.108 8.667 -22.851 1.00 83.50 84 ASP A N 1
ATOM 657 C CA . ASP A 1 84 ? 25.204 9.761 -23.832 1.00 83.50 84 ASP A CA 1
ATOM 658 C C . ASP A 1 84 ? 23.886 10.448 -24.271 1.00 83.50 84 ASP A C 1
ATOM 660 O O . ASP A 1 84 ? 23.917 11.330 -25.132 1.00 83.50 84 ASP A O 1
ATOM 664 N N . GLY A 1 85 ? 22.734 10.166 -23.639 1.00 90.69 85 GLY A N 1
ATOM 665 C CA . GLY A 1 85 ? 21.468 10.834 -23.980 1.00 90.69 85 GLY A CA 1
ATOM 666 C C . GLY A 1 85 ? 20.371 10.813 -22.906 1.00 90.69 85 GLY A C 1
ATOM 667 O O . GLY A 1 85 ? 20.080 9.798 -22.283 1.00 90.69 85 GLY A O 1
ATOM 668 N N . PHE A 1 86 ? 19.669 11.939 -22.706 1.00 93.44 86 PHE A N 1
ATOM 669 C CA . PHE A 1 86 ? 18.501 11.999 -21.799 1.00 93.44 86 PHE A CA 1
ATOM 670 C C . PHE A 1 86 ? 17.399 11.001 -22.198 1.00 93.44 86 PHE A C 1
ATOM 672 O O . PHE A 1 86 ? 16.715 10.448 -21.333 1.00 93.44 86 PHE 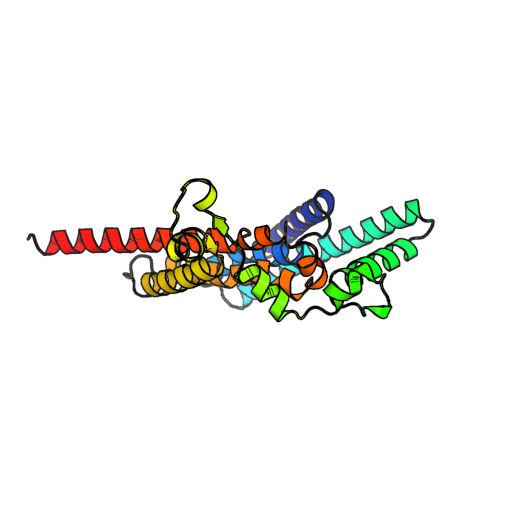A O 1
ATOM 679 N N . MET A 1 87 ? 17.247 10.751 -23.504 1.00 95.81 87 MET A N 1
ATOM 680 C CA . MET A 1 87 ? 16.263 9.807 -24.033 1.00 95.81 87 MET A CA 1
ATOM 681 C C . MET A 1 87 ? 16.544 8.363 -23.616 1.00 95.81 87 MET A C 1
ATOM 683 O O . MET A 1 87 ? 15.589 7.656 -23.311 1.00 95.81 87 MET A O 1
ATOM 687 N N . ASP A 1 88 ? 17.806 7.960 -23.449 1.00 94.62 88 ASP A N 1
ATOM 688 C CA . ASP A 1 88 ? 18.148 6.643 -22.894 1.00 94.62 88 ASP A CA 1
ATOM 689 C C . ASP A 1 88 ? 17.620 6.472 -21.466 1.00 94.62 88 ASP A C 1
ATOM 691 O O . ASP A 1 88 ? 17.233 5.380 -21.045 1.00 94.62 88 ASP A O 1
ATOM 695 N N . GLY A 1 89 ? 17.578 7.568 -20.705 1.00 95.25 89 GLY A N 1
ATOM 696 C CA . GLY A 1 89 ? 16.956 7.612 -19.389 1.00 95.25 89 GLY A CA 1
ATOM 697 C C . GLY A 1 89 ? 15.448 7.380 -19.449 1.00 95.25 89 GLY A C 1
ATOM 698 O O . GLY A 1 89 ? 14.914 6.571 -18.688 1.00 95.25 89 GLY A O 1
ATOM 699 N N . VAL A 1 90 ? 14.765 8.044 -20.384 1.00 96.44 90 VAL A N 1
ATOM 700 C CA . VAL A 1 90 ? 13.319 7.880 -20.600 1.00 96.44 90 VAL A CA 1
ATOM 701 C C . VAL A 1 90 ? 12.993 6.453 -21.044 1.00 96.44 90 VAL A C 1
ATOM 703 O O . VAL A 1 90 ? 12.119 5.813 -20.456 1.00 96.44 90 VAL A O 1
ATOM 706 N N . GLU A 1 91 ? 13.724 5.924 -22.023 1.00 96.00 91 GLU A N 1
ATOM 707 C CA . GLU A 1 91 ? 13.579 4.546 -22.497 1.00 96.00 91 GLU A CA 1
ATOM 708 C C . GLU A 1 91 ? 13.824 3.543 -21.370 1.00 96.00 91 GLU A C 1
ATOM 710 O O . GLU A 1 91 ? 13.043 2.609 -21.186 1.00 96.00 91 GLU A O 1
ATOM 715 N N . HIS A 1 92 ? 14.847 3.773 -20.541 1.00 95.31 92 HIS A N 1
ATOM 716 C CA . HIS A 1 92 ? 15.107 2.936 -19.377 1.00 95.31 92 HIS A CA 1
ATOM 717 C C . HIS A 1 92 ? 13.948 2.941 -18.373 1.00 95.31 92 HIS A C 1
ATOM 719 O O . HIS A 1 92 ? 13.636 1.890 -17.806 1.00 95.31 92 HIS A O 1
ATOM 725 N N . VAL A 1 93 ? 13.314 4.094 -18.133 1.00 95.88 93 VAL A N 1
ATOM 726 C CA . VAL A 1 93 ? 12.144 4.203 -17.248 1.00 95.88 93 VAL A CA 1
ATOM 727 C C . VAL A 1 93 ? 10.963 3.426 -17.820 1.00 95.88 93 VAL A C 1
ATOM 729 O O . VAL A 1 93 ? 10.378 2.621 -17.096 1.00 95.88 93 VAL A O 1
ATOM 732 N N . ILE A 1 94 ? 10.640 3.616 -19.102 1.00 96.88 94 ILE A N 1
ATOM 733 C CA . ILE A 1 94 ? 9.532 2.919 -19.774 1.00 96.88 94 ILE A CA 1
ATOM 734 C C . ILE A 1 94 ? 9.767 1.408 -19.744 1.00 96.88 94 ILE A C 1
ATOM 736 O O . ILE A 1 94 ? 8.906 0.652 -19.291 1.00 96.88 94 ILE A O 1
ATOM 740 N N . TRP A 1 95 ? 10.964 0.972 -20.133 1.00 97.12 95 TRP A N 1
ATOM 741 C CA . TRP A 1 95 ? 11.345 -0.435 -20.124 1.00 97.12 95 TRP A CA 1
ATOM 742 C C . TRP A 1 95 ? 11.297 -1.030 -18.709 1.00 97.12 95 TRP A C 1
ATOM 744 O O . TRP A 1 95 ? 10.739 -2.107 -18.483 1.00 97.12 95 TRP A O 1
ATOM 754 N N . SER A 1 96 ? 11.827 -0.312 -17.714 1.00 96.12 96 SER A N 1
ATOM 755 C CA . SER A 1 96 ? 11.810 -0.766 -16.321 1.00 96.12 96 SER A CA 1
ATOM 756 C C . SER A 1 96 ? 10.412 -0.792 -15.712 1.00 96.12 96 SER A C 1
ATOM 758 O O . SER A 1 96 ? 10.146 -1.640 -14.859 1.00 96.12 96 SER A O 1
ATOM 760 N N . PHE A 1 97 ? 9.519 0.100 -16.132 1.00 96.94 97 PHE A N 1
ATOM 761 C CA . PHE A 1 97 ? 8.122 0.081 -15.726 1.00 96.94 97 PHE A CA 1
ATOM 762 C C . PHE A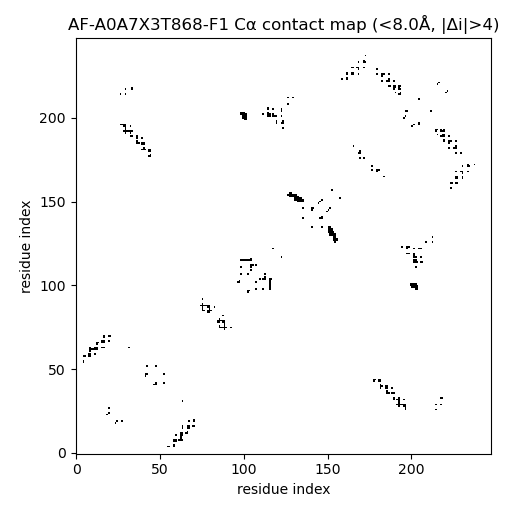 1 97 ? 7.376 -1.094 -16.369 1.00 96.94 97 PHE A C 1
ATOM 764 O O . PHE A 1 97 ? 6.736 -1.866 -15.653 1.00 96.94 97 PHE A O 1
ATOM 771 N N . GLY A 1 98 ? 7.523 -1.296 -17.682 1.00 97.69 98 GLY A N 1
ATOM 772 C CA . GLY A 1 98 ? 6.864 -2.376 -18.424 1.00 97.69 98 GLY A CA 1
ATOM 773 C C . GLY A 1 98 ? 7.208 -3.761 -17.872 1.00 97.69 98 GLY A C 1
ATOM 774 O O . GLY A 1 98 ? 6.307 -4.500 -17.472 1.00 97.69 98 GLY A O 1
ATOM 775 N N . LYS A 1 99 ? 8.504 -4.060 -17.687 1.00 97.44 99 LYS A N 1
ATOM 776 C CA . LYS A 1 99 ? 8.962 -5.362 -17.156 1.00 97.44 99 LYS A CA 1
ATOM 777 C C . LYS A 1 99 ? 8.466 -5.670 -15.733 1.00 97.44 99 LYS A C 1
ATOM 779 O O . LYS A 1 99 ? 8.519 -6.814 -15.287 1.00 97.44 99 LYS A O 1
ATOM 784 N N . ARG A 1 100 ? 8.069 -4.643 -14.970 1.00 97.00 100 ARG A N 1
ATOM 785 C CA . ARG A 1 100 ? 7.639 -4.755 -13.564 1.00 97.00 100 ARG A CA 1
ATOM 786 C C . ARG A 1 100 ? 6.114 -4.753 -13.404 1.00 97.00 100 ARG A C 1
ATOM 788 O O . ARG A 1 100 ? 5.641 -5.093 -12.318 1.00 97.00 100 ARG A O 1
ATOM 795 N N . THR A 1 101 ? 5.361 -4.395 -14.445 1.00 97.31 101 THR A N 1
ATOM 796 C CA . THR A 1 101 ? 3.907 -4.171 -14.394 1.00 97.31 101 THR A CA 1
ATOM 797 C C . THR A 1 101 ? 3.146 -5.094 -15.360 1.00 97.31 101 THR A C 1
ATOM 799 O O . THR A 1 101 ? 3.030 -6.288 -15.078 1.00 97.31 101 THR A O 1
ATOM 802 N N . TYR A 1 102 ? 2.620 -4.548 -16.459 1.00 97.25 102 TYR A N 1
ATOM 803 C CA . TYR A 1 102 ? 1.752 -5.192 -17.452 1.00 97.25 102 TYR A CA 1
ATOM 804 C C . TYR A 1 102 ? 2.328 -5.083 -18.876 1.00 97.25 102 TYR A C 1
ATOM 806 O O . TYR A 1 102 ? 1.568 -4.989 -19.829 1.00 97.25 102 TYR A O 1
ATOM 814 N N . GLY A 1 103 ? 3.655 -5.027 -19.033 1.00 97.00 103 GLY A N 1
ATOM 815 C CA . GLY A 1 103 ? 4.265 -5.071 -20.365 1.00 97.00 103 GLY A CA 1
ATOM 816 C C . GLY A 1 103 ? 3.976 -6.389 -21.097 1.00 97.00 103 GLY A C 1
ATOM 817 O O . GLY A 1 103 ? 3.778 -7.422 -20.453 1.00 97.00 103 GLY A O 1
ATOM 818 N N . GLU A 1 104 ? 3.985 -6.358 -22.428 1.00 97.00 104 GLU A N 1
ATOM 819 C CA . GLU A 1 104 ? 3.779 -7.551 -23.254 1.00 97.00 104 GLU A CA 1
ATOM 820 C C . GLU A 1 104 ? 4.993 -8.476 -23.171 1.00 97.00 104 GLU A C 1
ATOM 822 O O . GLU A 1 104 ? 6.126 -8.038 -23.342 1.00 97.00 104 GLU A O 1
ATOM 827 N N . ALA A 1 105 ? 4.780 -9.767 -22.904 1.00 96.69 105 ALA A N 1
ATOM 828 C CA . ALA A 1 105 ? 5.873 -10.712 -22.660 1.00 96.69 105 ALA A CA 1
ATOM 829 C C . ALA A 1 105 ? 6.862 -10.840 -23.834 1.00 96.69 105 ALA A C 1
ATOM 831 O O . ALA A 1 105 ? 8.026 -11.162 -23.606 1.00 96.69 105 ALA A O 1
ATOM 832 N N . GLU A 1 106 ? 6.401 -10.582 -25.058 1.00 96.75 106 GLU A N 1
ATOM 833 C CA . GLU A 1 106 ? 7.186 -10.645 -26.296 1.00 96.75 106 GLU A CA 1
ATOM 834 C C . GLU A 1 106 ? 8.220 -9.510 -26.404 1.00 96.75 106 GLU A C 1
ATOM 836 O O . GLU A 1 106 ? 9.280 -9.705 -26.998 1.00 96.75 106 GLU A O 1
ATOM 841 N N . ASP A 1 107 ? 7.966 -8.366 -25.757 1.00 96.75 107 ASP A N 1
ATOM 842 C CA . ASP A 1 107 ? 8.846 -7.187 -25.773 1.00 96.75 107 ASP A CA 1
ATOM 843 C C . ASP A 1 107 ? 10.015 -7.293 -24.774 1.00 96.75 107 ASP A C 1
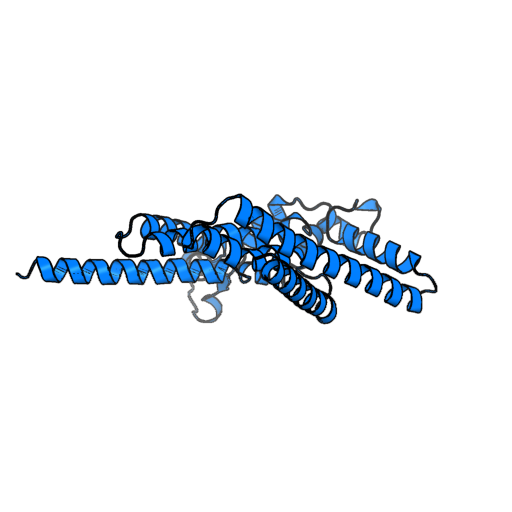ATOM 845 O O . ASP A 1 107 ? 10.909 -6.440 -24.735 1.00 96.75 107 ASP A O 1
ATOM 849 N N . PHE A 1 108 ? 10.021 -8.326 -23.924 1.00 97.38 108 PHE A N 1
ATOM 850 C CA . PHE A 1 108 ? 11.007 -8.504 -22.859 1.00 97.38 108 PHE A CA 1
ATOM 851 C C . PHE A 1 108 ? 11.750 -9.838 -22.984 1.00 97.38 108 PHE A C 1
ATOM 853 O O . PHE A 1 108 ? 11.246 -10.800 -23.561 1.00 97.38 108 PHE A O 1
ATOM 860 N N . PRO A 1 109 ? 12.957 -9.951 -22.394 1.00 97.31 109 PRO A N 1
ATOM 861 C CA . PRO A 1 109 ? 13.668 -11.221 -22.337 1.00 97.31 109 PRO A CA 1
ATOM 862 C C . PRO A 1 109 ? 12.789 -12.359 -21.771 1.00 97.31 109 PRO A C 1
ATOM 864 O O . PRO A 1 109 ? 12.089 -12.127 -20.778 1.00 97.31 109 PRO A O 1
ATOM 867 N N . PRO A 1 110 ? 12.884 -13.601 -22.297 1.00 96.38 110 PRO A N 1
ATOM 868 C CA . PRO A 1 110 ? 11.990 -14.713 -21.936 1.00 96.38 110 PRO A CA 1
ATOM 869 C C . PRO A 1 110 ? 11.890 -15.022 -20.435 1.00 96.38 110 PRO A C 1
ATOM 871 O O . PRO A 1 110 ? 10.882 -15.551 -19.972 1.00 96.38 110 PRO A O 1
ATOM 874 N N . VAL A 1 111 ? 12.907 -14.651 -19.649 1.00 96.56 111 VAL A N 1
ATOM 875 C CA . VAL A 1 111 ? 12.912 -14.779 -18.181 1.00 96.56 111 VAL A CA 1
ATOM 876 C C . VAL A 1 111 ? 11.763 -14.017 -17.498 1.00 96.56 111 VAL A C 1
ATOM 878 O O . VAL A 1 111 ? 11.331 -14.409 -16.416 1.00 96.56 111 VAL A O 1
ATOM 881 N N . TYR A 1 112 ? 11.236 -12.957 -18.120 1.00 97.44 112 TYR A N 1
ATOM 882 C CA . TYR A 1 112 ? 10.116 -12.172 -17.592 1.00 97.44 112 TYR A CA 1
ATOM 883 C C . TYR A 1 112 ? 8.742 -12.674 -18.059 1.00 97.44 112 TYR A C 1
ATOM 885 O O . TYR A 1 112 ? 7.726 -12.254 -17.510 1.00 97.44 112 TYR A O 1
ATOM 893 N N . ALA A 1 113 ? 8.671 -13.595 -19.026 1.00 97.38 113 ALA A N 1
ATOM 894 C CA . ALA A 1 113 ? 7.398 -14.003 -19.622 1.00 97.38 113 ALA A CA 1
ATOM 895 C C . ALA A 1 113 ? 6.417 -14.573 -18.584 1.00 97.38 113 ALA A C 1
ATOM 897 O O . ALA A 1 113 ? 5.241 -14.218 -18.573 1.00 97.38 113 ALA A O 1
ATOM 898 N N . ALA A 1 114 ? 6.901 -15.400 -17.650 1.00 97.69 114 ALA A N 1
ATOM 899 C CA . ALA A 1 114 ? 6.057 -15.977 -16.603 1.00 97.69 114 ALA A CA 1
ATOM 900 C C . ALA A 1 114 ? 5.447 -14.912 -15.674 1.00 97.69 114 ALA A C 1
ATOM 902 O O . ALA A 1 114 ? 4.285 -15.024 -15.292 1.00 97.69 114 ALA A O 1
ATOM 903 N N . SER A 1 115 ? 6.201 -13.865 -15.324 1.00 97.69 115 SER A N 1
ATOM 904 C CA . SER A 1 115 ? 5.714 -12.803 -14.439 1.00 97.69 115 SER A CA 1
ATOM 905 C C . SER A 1 115 ? 4.778 -11.824 -15.152 1.00 97.69 115 SER A C 1
ATOM 907 O O . SER A 1 115 ? 3.784 -11.375 -14.570 1.00 97.69 115 SER A O 1
ATOM 909 N N . LEU A 1 116 ? 5.055 -11.526 -16.423 1.00 97.94 116 LEU A N 1
ATOM 910 C CA . LEU A 1 116 ? 4.221 -10.675 -17.271 1.00 97.94 116 LEU A CA 1
ATOM 911 C C . LEU A 1 116 ? 2.900 -11.361 -17.645 1.00 97.94 116 LEU A C 1
ATOM 913 O O . LEU A 1 116 ? 1.861 -10.705 -17.634 1.00 97.94 116 LEU A O 1
ATOM 917 N N . ASN A 1 117 ? 2.892 -12.686 -17.806 1.00 98.00 117 ASN A N 1
ATOM 918 C CA . ASN A 1 117 ? 1.677 -13.467 -18.070 1.00 98.00 117 ASN A CA 1
ATOM 919 C C . ASN A 1 117 ? 0.917 -13.897 -16.801 1.00 98.00 117 ASN A C 1
ATOM 921 O O . ASN A 1 117 ? -0.211 -14.380 -16.888 1.00 98.00 117 ASN A O 1
ATOM 925 N N . ALA A 1 118 ? 1.494 -13.725 -15.607 1.00 97.38 118 ALA A N 1
ATOM 926 C CA . ALA A 1 118 ? 0.830 -14.096 -14.359 1.00 97.38 118 ALA A CA 1
ATOM 927 C C . ALA A 1 118 ? -0.448 -13.274 -14.121 1.00 97.38 118 ALA A C 1
ATOM 929 O O . ALA A 1 118 ? -0.460 -12.049 -14.282 1.00 97.38 118 ALA A O 1
ATOM 930 N N . GLY A 1 119 ? -1.513 -13.929 -13.660 1.00 97.62 119 GLY A N 1
ATOM 931 C CA . GLY A 1 119 ? -2.755 -13.254 -13.295 1.00 97.62 119 GLY A CA 1
ATOM 932 C C . GLY A 1 119 ? -2.594 -12.388 -12.043 1.00 97.62 119 GLY A C 1
ATOM 933 O O . GLY A 1 119 ? -1.995 -12.799 -11.048 1.00 97.62 119 GLY A O 1
ATOM 934 N N . THR A 1 120 ? -3.185 -11.195 -12.034 1.00 98.00 120 THR A N 1
ATOM 935 C CA . THR A 1 120 ? -3.137 -10.306 -10.861 1.00 98.00 120 THR A CA 1
ATOM 936 C C . THR A 1 120 ? -3.735 -10.973 -9.620 1.00 98.00 120 THR A C 1
ATOM 938 O O . THR A 1 120 ? -3.166 -10.905 -8.531 1.00 98.00 120 THR A O 1
ATOM 941 N N . LEU A 1 121 ? -4.845 -11.699 -9.788 1.00 97.88 121 LEU A N 1
ATOM 942 C CA . LEU A 1 121 ? -5.483 -12.427 -8.694 1.00 97.88 121 LEU A CA 1
ATOM 943 C C . LEU A 1 121 ? -4.580 -13.538 -8.136 1.00 97.88 121 LEU A C 1
ATOM 945 O O . LEU A 1 121 ? -4.492 -13.685 -6.920 1.00 97.88 121 LEU A O 1
ATOM 949 N N . SER A 1 122 ? -3.862 -14.283 -8.985 1.00 97.69 122 SER A N 1
ATOM 950 C CA . SER A 1 122 ? -2.947 -15.331 -8.510 1.00 97.69 122 SER A CA 1
ATOM 951 C C . SER A 1 122 ? -1.764 -14.751 -7.735 1.00 97.69 122 SER A C 1
ATOM 953 O O . SER A 1 122 ? -1.341 -15.338 -6.737 1.00 97.69 122 SER A O 1
ATOM 955 N N . VAL A 1 123 ? -1.270 -13.573 -8.135 1.00 97.94 123 VAL A N 1
ATOM 956 C CA . VAL A 1 123 ? -0.245 -12.838 -7.380 1.00 97.94 123 VAL A CA 1
ATOM 957 C C . VAL A 1 123 ? -0.791 -12.459 -6.001 1.00 97.94 123 VAL A C 1
ATOM 959 O O . VAL A 1 123 ? -0.195 -12.820 -4.992 1.00 97.94 123 VAL A O 1
ATOM 962 N N . VAL A 1 124 ? -1.968 -11.830 -5.921 1.00 98.06 124 VAL A N 1
ATOM 963 C CA . VAL A 1 124 ? -2.584 -11.458 -4.632 1.00 98.06 124 VAL A CA 1
ATOM 964 C C . VAL A 1 124 ? -2.828 -12.683 -3.738 1.00 98.06 124 VAL A C 1
ATOM 966 O O . VAL A 1 124 ? -2.479 -12.655 -2.557 1.00 98.06 124 VAL A O 1
ATOM 969 N N . ILE A 1 125 ? -3.355 -13.781 -4.290 1.00 97.44 125 ILE A N 1
ATOM 970 C CA . ILE A 1 125 ? -3.581 -15.036 -3.553 1.00 97.44 125 ILE A CA 1
ATOM 971 C C . ILE A 1 125 ? -2.265 -15.600 -3.009 1.00 97.44 125 ILE A C 1
ATOM 973 O O . ILE A 1 125 ? -2.223 -16.050 -1.863 1.00 97.44 125 ILE A O 1
ATOM 977 N N . THR A 1 126 ? -1.179 -15.535 -3.785 1.00 97.44 126 THR A N 1
ATOM 978 C CA . THR A 1 126 ? 0.162 -15.924 -3.319 1.00 97.44 126 THR A CA 1
ATOM 979 C C . THR A 1 126 ? 0.546 -15.145 -2.062 1.00 97.44 126 THR A C 1
ATOM 981 O O . THR A 1 126 ? 0.969 -15.742 -1.070 1.00 97.44 126 THR A O 1
ATOM 984 N N . TYR A 1 127 ? 0.315 -13.827 -2.051 1.00 97.12 127 TYR A N 1
ATOM 985 C CA . TYR A 1 127 ? 0.631 -12.991 -0.893 1.00 97.12 127 TYR A CA 1
ATOM 986 C C . TYR A 1 127 ? -0.285 -13.213 0.309 1.00 97.12 127 TYR A C 1
ATOM 988 O O . TYR A 1 127 ? 0.179 -13.123 1.445 1.00 97.12 127 TYR A O 1
ATOM 996 N N . MET A 1 128 ? -1.562 -13.527 0.091 1.00 96.06 128 MET A N 1
ATOM 997 C CA . MET A 1 128 ? -2.495 -13.869 1.170 1.00 96.06 128 MET A CA 1
ATOM 998 C C . MET A 1 128 ? -2.172 -15.224 1.814 1.00 96.06 128 MET A C 1
ATOM 1000 O O . MET A 1 128 ? -2.334 -15.391 3.024 1.00 96.06 128 MET A O 1
ATOM 1004 N N . ASN A 1 129 ? -1.682 -16.179 1.019 1.00 95.25 129 ASN A N 1
ATOM 1005 C CA . ASN A 1 129 ? -1.288 -17.513 1.474 1.00 95.25 129 ASN A CA 1
ATOM 1006 C C . ASN A 1 129 ? 0.102 -17.570 2.113 1.00 95.25 129 ASN A C 1
ATOM 1008 O O . ASN A 1 129 ? 0.469 -18.621 2.651 1.00 95.25 129 ASN A O 1
ATOM 1012 N N . GLY A 1 130 ? 0.851 -16.467 2.070 1.00 94.31 130 GLY A N 1
ATOM 1013 C CA . GLY A 1 130 ? 2.152 -16.334 2.708 1.00 94.31 130 GLY A CA 1
ATOM 1014 C C . GLY A 1 130 ? 2.123 -16.608 4.198 1.00 94.31 130 GLY A C 1
ATOM 1015 O O . GLY A 1 130 ? 1.145 -16.307 4.886 1.00 94.31 130 GLY A O 1
ATOM 1016 N N . VAL A 1 131 ? 3.230 -17.144 4.700 1.00 93.88 131 VAL A N 1
ATOM 1017 C CA . VAL A 1 131 ? 3.424 -17.396 6.126 1.00 93.88 131 VAL A CA 1
ATOM 1018 C C . VAL A 1 131 ? 3.945 -16.118 6.780 1.00 93.88 131 VAL A C 1
ATOM 1020 O O . VAL A 1 131 ? 5.023 -15.640 6.443 1.00 93.88 131 VAL A O 1
ATOM 1023 N N . PHE A 1 132 ? 3.166 -15.563 7.706 1.00 93.44 132 PHE A N 1
ATOM 1024 C CA . PHE A 1 132 ? 3.576 -14.460 8.572 1.00 93.44 132 PHE A CA 1
ATOM 1025 C C . PHE A 1 132 ? 4.546 -14.948 9.651 1.00 93.44 132 PHE A C 1
ATOM 1027 O O . PHE A 1 132 ? 5.569 -14.318 9.898 1.00 93.44 132 PHE A O 1
ATOM 1034 N N . PHE A 1 133 ? 4.238 -16.087 10.279 1.00 92.62 133 PHE A N 1
ATOM 1035 C CA . PHE A 1 133 ? 5.077 -16.672 11.321 1.00 92.62 133 PHE A CA 1
ATOM 1036 C C . PHE A 1 133 ? 4.976 -18.200 11.317 1.00 92.62 133 PHE A C 1
ATOM 1038 O O . PHE A 1 133 ? 3.880 -18.750 11.213 1.00 92.62 133 PHE A O 1
ATOM 1045 N N . ASN A 1 134 ? 6.115 -18.889 11.423 1.00 92.31 134 ASN A N 1
ATOM 1046 C CA . ASN A 1 134 ? 6.182 -20.350 11.434 1.00 92.31 134 ASN A CA 1
ATOM 1047 C C . ASN A 1 134 ? 6.705 -20.861 12.784 1.00 92.31 134 ASN A C 1
ATOM 1049 O O . ASN A 1 134 ? 7.913 -20.911 13.013 1.00 92.31 134 ASN A O 1
ATOM 1053 N N . LEU A 1 135 ? 5.795 -21.285 13.658 1.00 89.81 135 LEU A N 1
ATOM 1054 C CA . LEU A 1 135 ? 6.119 -21.860 14.966 1.00 89.81 135 LEU A CA 1
ATOM 1055 C C . LEU A 1 135 ? 6.834 -23.216 14.869 1.00 89.81 135 LEU A C 1
ATOM 1057 O O . LEU A 1 135 ? 7.506 -23.593 15.824 1.00 89.81 135 LEU A O 1
ATOM 1061 N N . ASN A 1 136 ? 6.765 -23.922 13.732 1.00 88.44 136 ASN A N 1
ATOM 1062 C CA . ASN A 1 136 ? 7.495 -25.187 13.548 1.00 88.44 136 ASN A CA 1
ATOM 1063 C C . ASN A 1 136 ? 9.018 -25.011 13.628 1.00 88.44 136 ASN A C 1
ATOM 1065 O O . ASN A 1 136 ? 9.733 -25.970 13.886 1.00 88.44 136 ASN A O 1
ATOM 1069 N N . ASN A 1 137 ? 9.522 -23.790 13.428 1.00 88.25 137 ASN A N 1
ATOM 1070 C CA . ASN A 1 137 ? 10.946 -23.496 13.582 1.00 88.25 137 ASN A CA 1
ATOM 1071 C C . ASN A 1 137 ? 11.404 -23.560 15.052 1.00 88.25 137 ASN A C 1
ATOM 1073 O O . ASN A 1 137 ? 12.601 -23.612 15.312 1.00 88.25 137 ASN A O 1
ATOM 1077 N N . TYR A 1 138 ? 10.463 -23.532 16.001 1.00 88.75 138 TYR A N 1
ATOM 1078 C CA . TYR A 1 138 ? 10.728 -23.514 17.442 1.00 88.75 138 TYR A CA 1
ATOM 1079 C C . TYR A 1 138 ? 10.125 -24.720 18.169 1.00 88.75 138 TYR A C 1
ATOM 1081 O O . TYR A 1 138 ? 10.615 -25.110 19.225 1.00 88.75 138 TYR A O 1
ATOM 1089 N N . LEU A 1 139 ? 9.059 -25.304 17.619 1.00 86.50 139 LEU A N 1
ATOM 1090 C CA . LEU A 1 139 ? 8.322 -26.416 18.206 1.00 86.50 139 LEU A CA 1
ATOM 1091 C C . LEU A 1 139 ? 8.380 -27.620 17.262 1.00 86.50 139 LEU A C 1
ATOM 1093 O O . LEU A 1 139 ? 7.900 -27.545 16.133 1.00 86.50 139 LEU A O 1
ATOM 1097 N N . SER A 1 140 ? 8.926 -28.740 17.738 1.00 80.94 140 SER A N 1
ATOM 1098 C CA . SER A 1 140 ? 8.904 -30.010 17.005 1.00 80.94 140 SER A CA 1
ATOM 1099 C C . SER A 1 140 ? 7.624 -30.771 17.346 1.00 80.94 140 SER A C 1
ATOM 1101 O O . SER A 1 140 ? 7.513 -31.367 18.416 1.00 80.94 140 SER A O 1
ATOM 1103 N N . ILE A 1 141 ? 6.630 -30.704 16.459 1.00 82.44 141 ILE A N 1
ATOM 1104 C CA . ILE A 1 141 ? 5.361 -31.431 16.588 1.00 82.44 141 ILE A CA 1
ATOM 1105 C C . ILE A 1 141 ? 5.207 -32.344 15.372 1.00 82.44 141 ILE A C 1
ATOM 1107 O O . ILE A 1 141 ? 5.229 -31.874 14.239 1.00 82.44 141 ILE A O 1
ATOM 1111 N N . SER A 1 142 ? 5.025 -33.643 15.612 1.00 81.00 142 SER A N 1
ATOM 1112 C CA . SER A 1 142 ? 4.918 -34.677 14.570 1.00 81.00 142 SER A CA 1
ATOM 1113 C C . SER A 1 142 ? 3.548 -34.751 13.888 1.00 81.00 142 SER A C 1
ATOM 1115 O O . SER A 1 142 ? 3.395 -35.437 12.885 1.00 81.00 142 SER A O 1
ATOM 1117 N N . ASN A 1 143 ? 2.531 -34.077 14.428 1.00 87.00 143 ASN A N 1
ATOM 1118 C CA . ASN A 1 143 ? 1.191 -34.075 13.855 1.00 87.00 143 ASN A CA 1
ATOM 1119 C C . ASN A 1 143 ? 1.097 -33.082 12.682 1.00 87.00 143 ASN A C 1
ATOM 1121 O O . ASN A 1 143 ? 1.144 -31.866 12.889 1.00 87.00 143 ASN A O 1
ATOM 1125 N N . ASP A 1 144 ? 0.891 -33.600 11.469 1.00 84.25 144 ASP A N 1
ATOM 1126 C CA . ASP A 1 144 ? 0.839 -32.810 10.231 1.00 84.25 144 ASP A CA 1
ATOM 1127 C C . ASP A 1 144 ? -0.252 -31.736 10.218 1.00 84.25 144 ASP A C 1
ATOM 1129 O O . ASP A 1 144 ? -0.041 -30.654 9.663 1.00 84.25 144 ASP A O 1
ATOM 1133 N N . PHE A 1 145 ? -1.410 -32.002 10.832 1.00 85.38 145 PHE A N 1
ATOM 1134 C CA . PHE A 1 145 ? -2.494 -31.025 10.920 1.00 85.38 145 PHE A CA 1
ATOM 1135 C C . PHE A 1 145 ? -2.079 -29.847 11.804 1.00 85.38 145 PHE A C 1
ATOM 1137 O O . PHE A 1 145 ? -2.163 -28.693 11.385 1.00 85.38 145 PHE A O 1
ATOM 1144 N N . VAL A 1 146 ? -1.560 -30.126 13.002 1.00 83.19 146 VAL A N 1
ATOM 1145 C CA . VAL A 1 146 ? -1.085 -29.086 13.928 1.00 83.19 146 VAL A CA 1
ATOM 1146 C C . VAL A 1 146 ? 0.072 -28.302 13.305 1.00 83.19 146 VAL A C 1
ATOM 1148 O O . VAL A 1 146 ? 0.054 -27.070 13.303 1.00 83.19 146 VAL A O 1
ATOM 1151 N N . SER A 1 147 ? 1.038 -29.003 12.708 1.00 83.88 147 SER A N 1
ATOM 1152 C CA . SER A 1 147 ? 2.209 -28.402 12.070 1.00 83.88 147 SER A CA 1
ATOM 1153 C C . SER A 1 147 ? 1.828 -27.473 10.913 1.00 83.88 147 SER A C 1
ATOM 1155 O O . SER A 1 147 ? 2.282 -26.326 10.848 1.00 83.88 147 SER A O 1
ATOM 1157 N N . ASN A 1 148 ? 0.968 -27.922 9.996 1.00 82.81 148 ASN A N 1
ATOM 1158 C CA . ASN A 1 148 ? 0.666 -27.150 8.792 1.00 82.81 148 ASN A CA 1
ATOM 1159 C C . ASN A 1 148 ? -0.429 -26.100 8.982 1.00 82.81 148 ASN A C 1
ATOM 1161 O O . ASN A 1 148 ? -0.388 -25.075 8.299 1.00 82.81 148 ASN A O 1
ATOM 1165 N N . PHE A 1 149 ? -1.393 -26.335 9.873 1.00 82.56 149 PHE A N 1
ATOM 1166 C CA . PHE A 1 149 ? -2.527 -25.434 10.063 1.00 82.56 149 PHE A CA 1
ATOM 1167 C C . PHE A 1 149 ? -2.326 -24.468 11.234 1.00 82.56 149 PHE A C 1
ATOM 1169 O O . PHE A 1 149 ? -2.429 -23.260 11.038 1.00 82.56 149 PHE A O 1
ATOM 1176 N N . LEU A 1 150 ? -2.009 -24.978 12.431 1.00 80.94 150 LEU A N 1
ATOM 1177 C CA . LEU A 1 150 ? -1.913 -24.158 13.647 1.00 80.94 150 LEU A CA 1
ATOM 1178 C C . LEU A 1 150 ? -0.567 -23.438 13.764 1.00 80.94 150 LEU A C 1
ATOM 1180 O O . LEU A 1 150 ? -0.523 -22.271 14.146 1.00 80.94 150 LEU A O 1
ATOM 1184 N N . LEU A 1 151 ? 0.533 -24.118 13.431 1.00 87.12 151 LEU A N 1
ATOM 1185 C CA . LEU A 1 151 ? 1.875 -23.567 13.631 1.00 87.12 151 LEU A CA 1
ATOM 1186 C C . LEU A 1 151 ? 2.351 -22.662 12.483 1.00 87.12 151 LEU A C 1
ATOM 1188 O O . LEU A 1 151 ? 3.218 -21.815 12.699 1.00 87.12 151 LEU A O 1
ATOM 1192 N N . LYS A 1 152 ? 1.789 -22.785 11.274 1.00 91.50 152 LYS A N 1
ATOM 1193 C CA . LYS A 1 152 ? 2.073 -21.874 10.149 1.00 91.50 152 LYS A CA 1
ATOM 1194 C C . LYS A 1 152 ? 1.016 -20.779 10.083 1.00 91.50 152 LYS A C 1
ATOM 1196 O O . LYS A 1 152 ? 0.027 -20.908 9.368 1.00 91.50 152 LYS A O 1
ATOM 1201 N N . ILE A 1 153 ? 1.244 -19.677 10.791 1.00 93.12 153 ILE A N 1
ATOM 1202 C CA . ILE A 1 153 ? 0.344 -18.522 10.789 1.00 93.12 153 ILE A CA 1
ATOM 1203 C C . ILE A 1 153 ? 0.459 -17.816 9.438 1.00 93.12 153 ILE A C 1
ATOM 1205 O O . ILE A 1 153 ? 1.501 -17.245 9.117 1.00 93.12 153 ILE A O 1
ATOM 1209 N N . ARG A 1 154 ? -0.610 -17.851 8.642 1.00 95.00 154 ARG A N 1
ATOM 1210 C CA . ARG A 1 154 ? -0.686 -17.217 7.321 1.00 95.00 154 ARG A CA 1
ATOM 1211 C C . ARG A 1 154 ? -1.363 -15.850 7.379 1.00 95.00 154 ARG A C 1
ATOM 1213 O O . ARG A 1 154 ? -2.163 -15.590 8.277 1.00 95.00 154 ARG A O 1
ATOM 1220 N N . TYR A 1 155 ? -1.088 -14.989 6.400 1.00 96.25 155 TYR A N 1
ATOM 1221 C CA . TYR A 1 155 ? -1.666 -13.639 6.354 1.00 96.25 155 TYR A CA 1
ATOM 1222 C C . TYR A 1 155 ? -3.196 -13.641 6.305 1.00 96.25 155 TYR A C 1
ATOM 1224 O O . TYR A 1 155 ? -3.822 -12.840 6.997 1.00 96.25 155 TYR A O 1
ATOM 1232 N N . TYR A 1 156 ? -3.821 -14.560 5.562 1.00 95.88 156 TYR A N 1
ATOM 1233 C CA . TYR A 1 156 ? -5.284 -14.618 5.526 1.00 95.88 156 TYR A CA 1
ATOM 1234 C C . TYR A 1 156 ? -5.913 -14.956 6.887 1.00 95.88 156 TYR A C 1
ATOM 1236 O O . TYR A 1 156 ? -6.980 -14.426 7.188 1.00 95.88 156 TYR A O 1
ATOM 1244 N N . TYR A 1 157 ? -5.252 -15.747 7.746 1.00 95.81 157 TYR A N 1
ATOM 1245 C CA . TYR A 1 157 ? -5.725 -15.979 9.119 1.00 95.81 157 TYR A CA 1
ATOM 1246 C C . TYR A 1 157 ? -5.795 -14.672 9.906 1.00 95.81 157 TYR A C 1
ATOM 1248 O O . TYR A 1 157 ? -6.775 -14.413 10.601 1.00 95.81 157 TYR A O 1
ATOM 1256 N N . LEU A 1 158 ? -4.771 -13.829 9.762 1.00 96.88 158 LEU A N 1
ATOM 1257 C CA . LEU A 1 158 ? -4.691 -12.539 10.440 1.00 96.88 158 LEU A CA 1
ATOM 1258 C C . LEU A 1 158 ? -5.730 -11.560 9.891 1.00 96.88 158 LEU A C 1
ATOM 1260 O O . LEU A 1 158 ? -6.365 -10.859 10.669 1.00 96.88 158 LEU A O 1
ATOM 1264 N N . ILE A 1 159 ? -5.978 -11.568 8.578 1.00 97.31 159 ILE A N 1
ATOM 1265 C CA . ILE A 1 159 ? -7.062 -10.784 7.971 1.00 97.31 159 ILE A CA 1
ATOM 1266 C C . ILE A 1 159 ? -8.415 -11.197 8.567 1.00 97.31 159 ILE A C 1
ATOM 1268 O O . ILE A 1 159 ? -9.151 -10.330 9.033 1.00 97.31 159 ILE A O 1
ATOM 1272 N N . VAL A 1 160 ? -8.732 -12.498 8.619 1.00 97.62 160 VAL A N 1
ATOM 1273 C CA . VAL A 1 160 ? -9.986 -12.993 9.222 1.00 97.62 160 VAL A CA 1
ATOM 1274 C C . VAL A 1 160 ? -10.086 -12.606 10.699 1.00 97.62 160 VAL A C 1
ATOM 1276 O O . VAL A 1 160 ? -11.135 -12.134 11.142 1.00 97.62 160 VAL A O 1
ATOM 1279 N N . LEU A 1 161 ? -8.991 -12.734 11.453 1.00 97.38 161 LEU A N 1
ATOM 1280 C CA . LEU A 1 161 ? -8.922 -12.283 12.840 1.00 97.38 161 LEU A CA 1
ATOM 1281 C C . LEU A 1 161 ? -9.231 -10.784 12.949 1.00 97.38 161 LEU A C 1
ATOM 1283 O O . LEU A 1 161 ? -10.074 -10.395 13.750 1.00 97.38 161 LEU A O 1
ATOM 1287 N N . PHE A 1 162 ? -8.620 -9.933 12.125 1.00 98.19 162 PHE A N 1
ATOM 1288 C CA . PHE A 1 162 ? -8.869 -8.490 12.148 1.00 98.19 162 PHE A CA 1
ATOM 1289 C C . PHE A 1 162 ? -10.306 -8.127 11.752 1.00 98.19 162 PHE A C 1
ATOM 1291 O O . PHE A 1 162 ? -10.850 -7.176 12.317 1.00 98.19 162 PHE A O 1
ATOM 1298 N N . ILE A 1 163 ? -10.958 -8.888 10.861 1.00 98.19 163 ILE A N 1
ATOM 1299 C CA . ILE A 1 163 ? -12.400 -8.745 10.574 1.00 98.19 163 ILE A CA 1
ATOM 1300 C C . ILE A 1 163 ? -13.211 -9.014 11.841 1.00 98.19 163 ILE A C 1
ATOM 1302 O O . ILE A 1 163 ? -14.023 -8.176 12.242 1.00 98.19 163 ILE A O 1
ATOM 1306 N N . ALA A 1 164 ? -12.966 -10.149 12.500 1.00 97.69 164 ALA A N 1
ATOM 1307 C CA . ALA A 1 164 ? -13.675 -10.526 13.718 1.00 97.69 164 ALA A CA 1
ATOM 1308 C C . ALA A 1 164 ? -13.474 -9.487 14.834 1.00 97.69 164 ALA A C 1
ATOM 1310 O O . ALA A 1 164 ? -14.446 -9.014 15.426 1.00 97.69 164 ALA A O 1
ATOM 1311 N N . MET A 1 165 ? -12.231 -9.058 15.066 1.00 97.06 165 MET A N 1
ATOM 1312 C CA . MET A 1 165 ? -11.909 -8.047 16.076 1.00 97.06 165 MET A CA 1
ATOM 1313 C C . MET A 1 165 ? -12.523 -6.682 15.740 1.00 97.06 165 MET A C 1
ATOM 1315 O O . MET A 1 165 ? -13.065 -6.031 16.628 1.00 97.06 165 MET A O 1
ATOM 1319 N N . SER A 1 166 ? -12.539 -6.273 14.465 1.00 96.88 166 SER A N 1
ATOM 1320 C CA . SER A 1 166 ? -13.227 -5.046 14.032 1.00 96.88 166 SER A CA 1
ATOM 1321 C C . SER A 1 166 ? -14.727 -5.106 14.331 1.00 96.88 166 SER A C 1
ATOM 1323 O O . SER A 1 166 ? -15.289 -4.141 14.846 1.00 96.88 166 SER A O 1
ATOM 1325 N N . ALA A 1 167 ? -15.378 -6.241 14.054 1.00 95.44 167 ALA A N 1
ATOM 1326 C CA . ALA A 1 167 ? -16.804 -6.428 14.317 1.00 95.44 167 ALA A CA 1
ATOM 1327 C C . ALA A 1 167 ? -17.129 -6.397 15.820 1.00 95.44 167 ALA A C 1
ATOM 1329 O O . ALA A 1 167 ? -18.117 -5.780 16.226 1.00 95.44 167 ALA A O 1
ATOM 1330 N N . LEU A 1 168 ? -16.289 -7.018 16.655 1.00 93.75 168 LEU A N 1
ATOM 1331 C CA . LEU A 1 168 ? -16.425 -6.974 18.113 1.00 93.75 168 LEU A CA 1
ATOM 1332 C C . LEU A 1 168 ? -16.216 -5.558 18.658 1.00 93.75 168 LEU A C 1
ATOM 1334 O O . LEU A 1 168 ? -17.020 -5.085 19.461 1.00 93.75 168 LEU A O 1
ATOM 1338 N N . LEU A 1 169 ? -15.176 -4.863 18.192 1.00 93.25 169 LEU A N 1
ATOM 1339 C CA . LEU A 1 169 ? -14.862 -3.503 18.618 1.00 93.25 169 LEU A CA 1
ATOM 1340 C C . LEU A 1 169 ? -15.956 -2.509 18.211 1.00 93.25 169 LEU A C 1
ATOM 1342 O O . LEU A 1 169 ? -16.305 -1.626 18.990 1.00 93.25 169 LEU A O 1
ATOM 1346 N N . TRP A 1 170 ? -16.547 -2.689 17.027 1.00 91.88 170 TRP A N 1
ATOM 1347 C CA . TRP A 1 170 ? -17.671 -1.881 16.549 1.00 91.88 170 TRP A CA 1
ATOM 1348 C C . TRP A 1 170 ? -18.918 -2.006 17.436 1.00 91.88 170 TRP A C 1
ATOM 1350 O O . TRP A 1 170 ? -19.655 -1.034 17.609 1.00 91.88 170 TRP A O 1
ATOM 1360 N N . ARG A 1 171 ? -19.156 -3.201 17.996 1.00 88.06 171 ARG A N 1
ATOM 1361 C CA . ARG A 1 171 ? -20.271 -3.493 18.915 1.00 88.06 171 ARG A CA 1
ATOM 1362 C C . ARG A 1 171 ? -19.987 -3.088 20.369 1.00 88.06 171 ARG A C 1
ATOM 1364 O O . ARG A 1 171 ? -20.897 -3.144 21.190 1.00 88.06 171 ARG A O 1
ATOM 1371 N N . GLY A 1 172 ? -18.746 -2.720 20.694 1.00 77.38 172 GLY A N 1
ATOM 1372 C CA . GLY A 1 172 ? -18.313 -2.343 22.040 1.00 77.38 172 GLY A CA 1
ATOM 1373 C C . GLY A 1 172 ? -18.897 -1.016 22.547 1.00 77.38 172 GLY A C 1
ATOM 1374 O O . GLY A 1 172 ? -19.508 -0.248 21.805 1.00 77.38 172 GLY A O 1
ATOM 1375 N N . ASN A 1 173 ? -18.705 -0.753 23.844 1.00 69.12 173 ASN A N 1
ATOM 1376 C CA . ASN A 1 173 ? -19.357 0.348 24.560 1.00 69.12 173 ASN A CA 1
ATOM 1377 C C . ASN A 1 173 ? -18.945 1.759 24.066 1.00 69.12 173 ASN A C 1
ATOM 1379 O O . ASN A 1 173 ? -17.863 1.973 23.514 1.00 69.12 173 ASN A O 1
ATOM 1383 N N . ALA A 1 174 ? -19.835 2.731 24.287 1.00 64.00 174 ALA A N 1
ATOM 1384 C CA . ALA A 1 174 ? -19.935 3.996 23.557 1.00 64.00 174 ALA A CA 1
ATOM 1385 C C . ALA A 1 174 ? -18.835 5.037 23.837 1.00 64.00 174 ALA A C 1
ATOM 1387 O O . ALA A 1 174 ? -18.586 5.895 22.989 1.00 64.00 174 ALA A O 1
ATOM 1388 N N . GLU A 1 175 ? -18.157 4.964 24.985 1.00 72.69 175 GLU A N 1
ATOM 1389 C CA . GLU A 1 175 ? -17.348 6.074 25.517 1.00 72.69 175 GLU A CA 1
ATOM 1390 C C . GLU A 1 175 ? -16.191 6.500 24.588 1.00 72.69 175 GLU A C 1
ATOM 1392 O O . GLU A 1 175 ? -15.822 7.670 24.531 1.00 72.69 175 GLU A O 1
ATOM 1397 N N . ARG A 1 176 ? -15.651 5.567 23.787 1.00 82.81 176 ARG A N 1
ATOM 1398 C CA . ARG A 1 176 ? -14.575 5.827 22.804 1.00 82.81 176 ARG A CA 1
ATOM 1399 C C . ARG A 1 176 ? -14.923 5.413 21.378 1.00 82.81 176 ARG A C 1
ATOM 1401 O O . ARG A 1 176 ? -14.035 5.286 20.535 1.00 82.81 176 ARG A O 1
ATOM 1408 N N . ARG A 1 177 ? -16.213 5.247 21.081 1.00 87.00 177 ARG A N 1
ATOM 1409 C CA . ARG A 1 177 ? -16.690 4.688 19.808 1.00 87.00 177 ARG A CA 1
ATOM 1410 C C . ARG A 1 177 ? -16.111 5.395 18.578 1.00 87.00 177 ARG A C 1
ATOM 1412 O O . ARG A 1 177 ? -15.704 4.726 17.639 1.00 87.00 177 ARG A O 1
ATOM 1419 N N . HIS A 1 178 ? -16.001 6.723 18.601 1.00 89.62 178 HIS A N 1
ATOM 1420 C CA . HIS A 1 178 ? -15.445 7.499 17.483 1.00 89.62 178 HIS A CA 1
ATOM 1421 C C . HIS A 1 178 ? -13.977 7.150 17.173 1.00 89.62 178 HIS A C 1
ATOM 1423 O O . HIS A 1 178 ? -13.625 6.993 16.007 1.00 89.62 178 HIS A O 1
ATOM 1429 N N . HIS A 1 179 ? -13.145 6.949 18.200 1.00 93.25 179 HIS A N 1
ATOM 1430 C CA . HIS A 1 179 ? -11.741 6.554 18.030 1.00 93.25 179 HIS A CA 1
ATOM 1431 C C . HIS A 1 179 ? -11.626 5.143 17.449 1.00 93.25 179 HIS A C 1
ATOM 1433 O O . HIS A 1 179 ? -10.797 4.889 16.580 1.00 93.25 179 HIS A O 1
ATOM 1439 N N . TYR A 1 180 ? -12.489 4.227 17.894 1.00 94.50 180 TYR A N 1
ATOM 1440 C CA . TYR A 1 180 ? -12.526 2.865 17.371 1.00 94.50 180 TYR A CA 1
ATOM 1441 C C . TYR A 1 180 ? -12.989 2.810 15.920 1.00 94.50 180 TYR A C 1
ATOM 1443 O O . TYR A 1 180 ? -12.384 2.105 15.119 1.00 94.50 180 TYR A O 1
ATOM 1451 N N . ILE A 1 181 ? -14.011 3.588 15.560 1.00 95.19 181 ILE A N 1
ATOM 1452 C CA . ILE A 1 181 ? -14.467 3.708 14.172 1.00 95.19 181 ILE A CA 1
ATOM 1453 C C . ILE A 1 181 ? -13.328 4.247 13.298 1.00 95.19 181 ILE A C 1
ATOM 1455 O O . ILE A 1 181 ? -13.021 3.640 12.274 1.00 95.19 181 ILE A O 1
ATOM 1459 N N . ALA A 1 182 ? -12.657 5.325 13.718 1.00 97.06 182 ALA A N 1
ATOM 1460 C CA . ALA A 1 182 ? -11.513 5.877 12.993 1.00 97.06 182 ALA A CA 1
ATOM 1461 C C . ALA A 1 182 ? -10.383 4.846 12.819 1.00 97.06 182 ALA A C 1
ATOM 1463 O O . ALA A 1 182 ? -9.853 4.696 11.720 1.00 97.06 182 ALA A O 1
ATOM 1464 N N . LEU A 1 183 ? -10.056 4.084 13.870 1.00 97.31 183 LEU A N 1
ATOM 1465 C CA . LEU A 1 183 ? -9.037 3.034 13.823 1.00 97.31 183 LEU A CA 1
ATOM 1466 C C . LEU A 1 183 ? -9.416 1.890 12.871 1.00 97.31 183 LEU A C 1
ATOM 1468 O O . LEU A 1 183 ? -8.578 1.452 12.086 1.00 97.31 183 LEU A O 1
ATOM 1472 N N . ILE A 1 184 ? -10.665 1.419 12.913 1.00 97.81 184 ILE A N 1
ATOM 1473 C CA . ILE A 1 184 ? -11.164 0.361 12.022 1.00 97.81 184 ILE A CA 1
ATOM 1474 C C . ILE A 1 184 ? -11.045 0.814 10.565 1.00 97.81 184 ILE A C 1
ATOM 1476 O O . ILE A 1 184 ? -10.470 0.104 9.743 1.00 97.81 184 ILE A O 1
ATOM 1480 N N . TRP A 1 185 ? -11.519 2.017 10.242 1.00 98.06 185 TRP A N 1
ATOM 1481 C CA . TRP A 1 185 ? -11.429 2.547 8.882 1.00 98.06 185 TRP A CA 1
ATOM 1482 C C . TRP A 1 185 ? -9.988 2.768 8.424 1.00 98.06 185 TRP A C 1
ATOM 1484 O O . TRP A 1 185 ? -9.659 2.406 7.297 1.00 98.06 185 TRP A O 1
ATOM 1494 N N . ALA A 1 186 ? -9.116 3.293 9.287 1.00 98.19 186 ALA A N 1
ATOM 1495 C CA . ALA A 1 186 ? -7.692 3.426 8.987 1.00 98.19 186 ALA A CA 1
ATOM 1496 C C . ALA A 1 186 ? -7.041 2.060 8.711 1.00 98.19 186 ALA A C 1
ATOM 1498 O O . ALA A 1 186 ? -6.271 1.924 7.761 1.00 98.19 186 ALA A O 1
ATOM 1499 N N . THR A 1 187 ? -7.411 1.031 9.480 1.00 98.31 187 THR A N 1
ATOM 1500 C CA . THR A 1 187 ? -6.946 -0.350 9.283 1.00 98.31 187 THR A CA 1
ATOM 1501 C C . THR A 1 187 ? -7.354 -0.871 7.910 1.00 98.31 187 THR A C 1
ATOM 1503 O O . THR A 1 187 ? -6.501 -1.281 7.130 1.00 98.31 187 THR A O 1
ATOM 1506 N N . TRP A 1 188 ? -8.635 -0.803 7.553 1.00 98.25 188 TRP A N 1
ATOM 1507 C CA . TRP A 1 188 ? -9.096 -1.341 6.270 1.00 98.25 188 TRP A CA 1
ATOM 1508 C C . TRP A 1 188 ? -8.622 -0.519 5.074 1.00 98.25 188 TRP A C 1
ATOM 1510 O O . TRP A 1 188 ? -8.230 -1.091 4.060 1.00 98.25 188 TRP A O 1
ATOM 1520 N N . PHE A 1 189 ? -8.546 0.806 5.208 1.00 98.38 189 PHE A N 1
ATOM 1521 C CA . PHE A 1 189 ? -7.928 1.653 4.191 1.00 98.38 189 PHE A CA 1
ATOM 1522 C C . PHE A 1 189 ? -6.449 1.304 3.991 1.00 98.38 189 PHE A C 1
ATOM 1524 O O . PHE A 1 189 ? -5.974 1.235 2.861 1.00 98.38 189 PHE A O 1
ATOM 1531 N N . SER A 1 190 ? -5.716 1.011 5.068 1.00 98.31 190 SER A N 1
ATOM 1532 C CA . SER A 1 190 ? -4.301 0.656 4.968 1.00 98.31 190 SER A CA 1
ATOM 1533 C C . SER A 1 190 ? -4.019 -0.649 4.227 1.00 98.31 190 SER A C 1
ATOM 1535 O O . SER A 1 190 ? -2.917 -0.812 3.710 1.00 98.31 190 SER A O 1
ATOM 1537 N N . MET A 1 191 ? -5.007 -1.542 4.097 1.00 97.81 191 MET A N 1
ATOM 1538 C CA . MET A 1 191 ? -4.905 -2.736 3.253 1.00 97.81 191 MET A CA 1
ATOM 1539 C C . MET A 1 191 ? -4.687 -2.377 1.775 1.00 97.81 191 MET A C 1
ATOM 1541 O O . MET A 1 191 ? -4.049 -3.128 1.040 1.00 97.81 191 MET A O 1
ATOM 1545 N N . LEU A 1 192 ? -5.158 -1.203 1.340 1.00 98.06 192 LEU A N 1
ATOM 1546 C CA . LEU A 1 192 ? -4.944 -0.716 -0.021 1.00 98.06 192 LEU A CA 1
ATOM 1547 C C . LEU A 1 192 ? -3.463 -0.446 -0.313 1.00 98.06 192 LEU A C 1
ATOM 1549 O O . LEU A 1 192 ? -3.074 -0.476 -1.476 1.00 98.06 192 LEU A O 1
ATOM 1553 N N . ALA A 1 193 ? -2.624 -0.217 0.705 1.00 97.69 193 ALA A N 1
ATOM 1554 C CA . ALA A 1 193 ? -1.200 0.028 0.505 1.00 97.69 193 ALA A CA 1
ATOM 1555 C C . ALA A 1 193 ? -0.483 -1.191 -0.106 1.00 97.69 193 ALA A C 1
ATOM 1557 O O . ALA A 1 193 ? -0.015 -1.062 -1.240 1.00 97.69 193 ALA A O 1
ATOM 1558 N N . PRO A 1 194 ? -0.441 -2.381 0.529 1.00 97.50 194 PRO A N 1
ATOM 1559 C CA . PRO A 1 194 ? 0.151 -3.565 -0.094 1.00 97.50 194 PRO A CA 1
ATOM 1560 C C . PRO A 1 194 ? -0.563 -3.971 -1.388 1.00 97.50 194 PRO A C 1
ATOM 1562 O O . PRO A 1 194 ? 0.099 -4.296 -2.373 1.00 97.50 194 PRO A O 1
ATOM 1565 N N . LEU A 1 195 ? -1.900 -3.893 -1.422 1.00 98.06 195 LEU A N 1
ATOM 1566 C CA . LEU A 1 195 ? -2.669 -4.249 -2.618 1.00 98.06 195 LEU A CA 1
ATOM 1567 C C . LEU A 1 195 ? -2.324 -3.361 -3.816 1.00 98.06 195 LEU A C 1
ATOM 1569 O O . LEU A 1 195 ? -2.239 -3.873 -4.929 1.00 98.06 195 LEU A O 1
ATOM 1573 N N . SER A 1 196 ? -2.065 -2.066 -3.606 1.00 98.06 196 SER A N 1
ATOM 1574 C CA . SER A 1 196 ? -1.669 -1.162 -4.691 1.00 98.06 196 SER A CA 1
ATOM 1575 C C . SER A 1 196 ? -0.435 -1.675 -5.432 1.00 98.06 196 SER A C 1
ATOM 1577 O O . SER A 1 196 ? -0.394 -1.634 -6.658 1.00 98.06 196 SER A O 1
ATOM 1579 N N . TRP A 1 197 ? 0.544 -2.219 -4.706 1.00 98.06 197 TRP A N 1
ATOM 1580 C CA . TRP A 1 197 ? 1.760 -2.751 -5.304 1.00 98.06 197 TRP A CA 1
ATOM 1581 C C . TRP A 1 197 ? 1.530 -4.111 -5.953 1.00 98.06 197 TRP A C 1
ATOM 1583 O O . TRP A 1 197 ? 1.917 -4.297 -7.101 1.00 98.06 197 TRP A O 1
ATOM 1593 N N . PHE A 1 198 ? 0.846 -5.037 -5.272 1.00 97.88 198 PHE A N 1
ATOM 1594 C CA . PHE A 1 198 ? 0.559 -6.363 -5.835 1.00 97.88 198 PHE A CA 1
ATOM 1595 C C . PHE A 1 198 ? -0.272 -6.291 -7.120 1.00 97.88 198 PHE A C 1
ATOM 1597 O O . PHE A 1 198 ? -0.133 -7.148 -7.990 1.00 97.88 198 PHE A O 1
ATOM 1604 N N . VAL A 1 199 ? -1.126 -5.271 -7.239 1.00 98.25 199 VAL A N 1
ATOM 1605 C CA . VAL A 1 199 ? -1.953 -5.041 -8.422 1.00 98.25 199 VAL A CA 1
ATOM 1606 C C . VAL A 1 199 ? -1.184 -4.304 -9.510 1.00 98.25 199 VAL A C 1
ATOM 1608 O O . VAL A 1 199 ? -1.167 -4.776 -10.641 1.00 98.25 199 VAL A O 1
ATOM 1611 N N . ILE A 1 200 ? -0.549 -3.167 -9.214 1.00 98.19 200 ILE A N 1
ATOM 1612 C CA . ILE A 1 200 ? 0.107 -2.346 -10.246 1.00 98.19 200 ILE A CA 1
ATOM 1613 C C . ILE A 1 200 ? 1.411 -3.005 -10.714 1.00 98.19 200 ILE A C 1
ATOM 1615 O O . ILE A 1 200 ? 1.656 -3.121 -11.910 1.00 98.19 200 ILE A O 1
ATOM 1619 N N . PHE A 1 201 ? 2.220 -3.497 -9.777 1.00 98.00 201 PHE A N 1
ATOM 1620 C CA . PHE A 1 201 ? 3.534 -4.096 -10.010 1.00 98.00 201 PHE A CA 1
ATOM 1621 C C . PHE A 1 201 ? 3.486 -5.628 -9.918 1.00 98.00 201 PHE A C 1
ATOM 1623 O O . PHE A 1 201 ? 4.367 -6.264 -9.331 1.00 98.00 201 PHE A O 1
ATOM 1630 N N . LYS A 1 202 ? 2.445 -6.238 -10.508 1.00 97.88 202 LYS A N 1
ATOM 1631 C CA . LYS A 1 202 ? 2.184 -7.684 -10.409 1.00 97.88 202 LYS A CA 1
ATOM 1632 C C . LYS A 1 202 ? 3.378 -8.537 -10.842 1.00 97.88 202 LYS A C 1
ATOM 1634 O O . LYS A 1 202 ? 3.694 -9.517 -10.172 1.00 97.88 202 LYS A O 1
ATOM 1639 N N . ALA A 1 203 ? 4.061 -8.156 -11.925 1.00 98.00 203 ALA A N 1
ATOM 1640 C CA . ALA A 1 203 ? 5.170 -8.928 -12.470 1.00 98.00 203 ALA A CA 1
ATOM 1641 C C . ALA A 1 203 ? 6.400 -8.849 -11.557 1.00 98.00 203 ALA A C 1
ATOM 1643 O O . ALA A 1 203 ? 7.069 -9.853 -11.315 1.00 98.00 203 ALA A O 1
ATOM 1644 N N . HIS A 1 204 ? 6.660 -7.680 -10.967 1.00 97.62 204 HIS A N 1
ATOM 1645 C CA . HIS A 1 204 ? 7.691 -7.546 -9.943 1.00 97.62 204 HIS A CA 1
ATOM 1646 C C . HIS A 1 204 ? 7.370 -8.410 -8.719 1.00 97.62 204 HIS A C 1
ATOM 1648 O O . HIS A 1 204 ? 8.216 -9.172 -8.261 1.00 97.62 204 HIS A O 1
ATOM 1654 N N . SER A 1 205 ? 6.142 -8.341 -8.212 1.00 97.69 205 SER A N 1
ATOM 1655 C CA . SER A 1 205 ? 5.714 -9.161 -7.082 1.00 97.69 205 SER A CA 1
ATOM 1656 C C . SER A 1 205 ? 5.823 -10.664 -7.383 1.00 97.69 205 SER A C 1
ATOM 1658 O O . SER A 1 205 ? 6.402 -11.406 -6.596 1.00 97.69 205 SER A O 1
ATOM 1660 N N . TYR A 1 206 ? 5.410 -11.119 -8.565 1.00 98.06 206 TYR A N 1
ATOM 1661 C CA . TYR A 1 206 ? 5.572 -12.518 -8.971 1.00 98.06 206 TYR A CA 1
ATOM 1662 C C . TYR A 1 206 ? 7.023 -13.023 -8.846 1.00 98.06 206 TYR A C 1
ATOM 1664 O O . TYR A 1 206 ? 7.252 -14.138 -8.385 1.00 98.06 206 TYR A O 1
ATOM 1672 N N . ILE A 1 207 ? 8.008 -12.202 -9.219 1.00 96.69 207 ILE A N 1
ATOM 1673 C CA . ILE A 1 207 ? 9.434 -12.557 -9.130 1.00 96.69 207 ILE A CA 1
ATOM 1674 C C . ILE A 1 207 ? 9.938 -12.464 -7.683 1.00 96.69 207 ILE A C 1
ATOM 1676 O O . ILE A 1 207 ? 10.676 -13.321 -7.199 1.00 96.69 207 ILE A O 1
ATOM 1680 N N . HIS A 1 208 ? 9.541 -11.416 -6.965 1.00 94.88 208 HIS A N 1
ATOM 1681 C CA . HIS A 1 208 ? 10.099 -11.041 -5.668 1.00 94.88 208 HIS A CA 1
ATOM 1682 C C . HIS A 1 208 ? 9.250 -11.536 -4.486 1.00 94.88 208 HIS A C 1
ATOM 1684 O O . HIS A 1 208 ? 8.965 -10.794 -3.536 1.00 94.88 208 HIS A O 1
ATOM 1690 N N . THR A 1 209 ? 8.869 -12.816 -4.510 1.00 94.00 209 THR A N 1
ATOM 1691 C CA . THR A 1 209 ? 8.074 -13.460 -3.447 1.00 94.00 209 THR A CA 1
ATOM 1692 C C . THR A 1 209 ? 8.803 -13.516 -2.107 1.00 94.00 209 THR A C 1
ATOM 1694 O O . THR A 1 209 ? 8.164 -13.413 -1.073 1.00 94.00 209 THR A O 1
ATOM 1697 N N . HIS A 1 210 ? 10.134 -13.578 -2.091 1.00 89.75 210 HIS A N 1
ATOM 1698 C CA . HIS A 1 210 ? 10.926 -13.604 -0.856 1.00 89.75 210 HIS A CA 1
ATOM 1699 C C . HIS A 1 210 ? 10.900 -12.279 -0.065 1.00 89.75 210 HIS A C 1
ATOM 1701 O O . HIS A 1 210 ? 11.076 -12.301 1.149 1.00 89.75 210 HIS A O 1
ATOM 1707 N N . MET A 1 211 ? 10.674 -11.133 -0.721 1.00 92.06 211 MET A N 1
ATOM 1708 C CA . MET A 1 211 ? 10.760 -9.801 -0.089 1.00 92.06 211 MET A CA 1
ATOM 1709 C C . MET A 1 211 ? 9.425 -9.056 -0.025 1.00 92.06 211 MET A C 1
ATOM 1711 O O . MET A 1 211 ? 9.151 -8.354 0.946 1.00 92.06 211 MET A O 1
ATOM 1715 N N . SER A 1 212 ? 8.553 -9.226 -1.020 1.00 94.94 212 SER A N 1
ATOM 1716 C CA . SER A 1 212 ? 7.321 -8.431 -1.130 1.00 94.94 212 SER A CA 1
ATOM 1717 C C . SER A 1 212 ? 6.270 -8.763 -0.055 1.00 94.94 212 SER A C 1
ATOM 1719 O O . SER A 1 212 ? 5.322 -8.002 0.123 1.00 94.94 212 SER A O 1
ATOM 1721 N N . PHE A 1 213 ? 6.441 -9.841 0.727 1.00 94.62 213 PHE A N 1
ATOM 1722 C CA . PHE A 1 213 ? 5.613 -10.085 1.920 1.00 94.62 213 PHE A CA 1
ATOM 1723 C C . PHE A 1 213 ? 5.741 -8.979 2.972 1.00 94.62 213 PHE A C 1
ATOM 1725 O O . PHE A 1 213 ? 4.808 -8.769 3.745 1.00 94.62 213 PHE A O 1
ATOM 1732 N N . LEU A 1 214 ? 6.856 -8.239 2.978 1.00 94.25 214 LEU A N 1
ATOM 1733 C CA . LEU A 1 214 ? 7.067 -7.104 3.873 1.00 94.25 214 LEU A CA 1
ATOM 1734 C C . LEU A 1 214 ? 5.979 -6.027 3.713 1.00 94.25 214 LEU A C 1
ATOM 1736 O O . LEU A 1 214 ? 5.679 -5.315 4.666 1.00 94.25 214 LEU A O 1
ATOM 1740 N N . LEU A 1 215 ? 5.339 -5.921 2.544 1.00 96.12 215 LEU A N 1
ATOM 1741 C CA . LEU A 1 215 ? 4.321 -4.896 2.292 1.00 96.12 215 LEU A CA 1
ATOM 1742 C C . LEU A 1 215 ? 3.079 -5.055 3.156 1.00 96.12 215 LEU A C 1
ATOM 1744 O O . LEU A 1 215 ? 2.471 -4.052 3.521 1.00 96.12 215 LEU A O 1
ATOM 1748 N N . TRP A 1 216 ? 2.738 -6.279 3.561 1.00 96.31 216 TRP A N 1
ATOM 1749 C CA . TRP A 1 216 ? 1.668 -6.479 4.535 1.00 96.31 216 TRP A CA 1
ATOM 1750 C C . TRP A 1 216 ? 1.951 -5.750 5.852 1.00 96.31 216 TRP A C 1
ATOM 1752 O O . TRP A 1 216 ? 1.029 -5.243 6.490 1.00 96.31 216 TRP A O 1
ATOM 1762 N N . GLN A 1 217 ? 3.225 -5.625 6.231 1.00 94.25 217 GLN A N 1
ATOM 1763 C CA . GLN A 1 217 ? 3.640 -4.952 7.461 1.00 94.25 217 GLN A CA 1
ATOM 1764 C C . GLN A 1 217 ? 3.478 -3.425 7.403 1.00 94.25 217 GLN A C 1
ATOM 1766 O O . GLN A 1 217 ? 3.491 -2.776 8.446 1.00 94.25 217 GLN A O 1
ATOM 1771 N N . MET A 1 218 ? 3.290 -2.842 6.212 1.00 91.75 218 MET A N 1
ATOM 1772 C CA . MET A 1 218 ? 3.345 -1.398 5.971 1.00 91.75 218 MET A CA 1
ATOM 1773 C C . MET A 1 218 ? 2.051 -0.847 5.340 1.00 91.75 218 MET A C 1
ATOM 1775 O O . MET A 1 218 ? 1.941 -0.789 4.115 1.00 91.75 218 MET A O 1
ATOM 1779 N N . PRO A 1 219 ? 1.074 -0.372 6.137 1.00 93.19 219 PRO A N 1
ATOM 1780 C CA . PRO A 1 219 ? 0.980 -0.425 7.599 1.00 93.19 219 PRO A CA 1
ATOM 1781 C C . PRO A 1 219 ? -0.171 -1.331 8.083 1.00 93.19 219 PRO A C 1
ATOM 1783 O O . PRO A 1 219 ? -0.616 -1.215 9.224 1.00 93.19 219 PRO A O 1
ATOM 1786 N N . PHE A 1 220 ? -0.685 -2.214 7.222 1.00 97.62 220 PHE A N 1
ATOM 1787 C CA . PHE A 1 220 ? -1.904 -2.979 7.494 1.00 97.62 220 PHE A CA 1
ATOM 1788 C C . PHE A 1 220 ? -1.814 -3.852 8.745 1.00 97.62 220 PHE A C 1
ATOM 1790 O O . PHE A 1 220 ? -2.667 -3.749 9.628 1.00 97.62 220 PHE A O 1
ATOM 1797 N N . MET A 1 221 ? -0.760 -4.663 8.867 1.00 97.06 221 MET A N 1
ATOM 1798 C CA . MET A 1 221 ? -0.577 -5.510 10.049 1.00 97.06 221 MET A CA 1
ATOM 1799 C C . MET A 1 221 ? -0.459 -4.688 11.336 1.00 97.06 221 MET A C 1
ATOM 1801 O O . MET A 1 221 ? -1.036 -5.069 12.354 1.00 97.06 221 MET A O 1
ATOM 1805 N N . LEU A 1 222 ? 0.229 -3.541 11.287 1.00 96.00 222 LEU A N 1
ATOM 1806 C CA . LEU A 1 222 ? 0.390 -2.649 12.436 1.00 96.00 222 LEU A CA 1
ATOM 1807 C C . LEU A 1 222 ? -0.970 -2.174 12.968 1.00 96.00 222 LEU A C 1
ATOM 1809 O O . LEU A 1 222 ? -1.257 -2.309 14.159 1.00 96.00 222 LEU A O 1
ATOM 1813 N N . PHE A 1 223 ? -1.831 -1.662 12.087 1.00 97.44 223 PHE A N 1
ATOM 1814 C CA . PHE A 1 223 ? -3.165 -1.210 12.482 1.00 97.44 223 PHE A CA 1
ATOM 1815 C C . PHE A 1 223 ? -4.097 -2.370 12.856 1.00 97.44 223 PHE A C 1
ATOM 1817 O O . PHE A 1 223 ? -4.868 -2.249 13.808 1.00 97.44 223 PHE A O 1
ATOM 1824 N N . GLY A 1 224 ? -3.975 -3.525 12.200 1.00 97.81 224 GLY A N 1
ATOM 1825 C CA . GLY A 1 224 ? -4.723 -4.728 12.564 1.00 97.81 224 GLY A CA 1
ATOM 1826 C C . GLY A 1 224 ? -4.441 -5.194 13.995 1.00 97.81 224 GLY A C 1
ATOM 1827 O O . GLY A 1 224 ? -5.370 -5.455 14.766 1.00 97.81 224 GLY A O 1
ATOM 1828 N N . PHE A 1 225 ? -3.170 -5.201 14.410 1.00 97.81 225 PHE A N 1
ATOM 1829 C CA . PHE A 1 225 ? -2.813 -5.484 15.802 1.00 97.81 225 PHE A CA 1
ATOM 1830 C C . PHE A 1 225 ? -3.280 -4.389 16.769 1.00 97.81 225 PHE A C 1
ATOM 1832 O O . PHE A 1 225 ? -3.673 -4.704 17.894 1.00 97.81 225 PHE A O 1
ATOM 1839 N N . ALA A 1 226 ? -3.326 -3.122 16.345 1.00 96.81 226 ALA A N 1
ATOM 1840 C CA . ALA A 1 226 ? -3.911 -2.049 17.150 1.00 96.81 226 ALA A CA 1
ATOM 1841 C C . ALA A 1 226 ? -5.427 -2.239 17.371 1.00 96.81 226 ALA A C 1
ATOM 1843 O O . ALA A 1 226 ? -5.915 -2.007 18.482 1.00 96.81 226 ALA A O 1
ATOM 1844 N N . VAL A 1 227 ? -6.173 -2.710 16.362 1.00 97.25 227 VAL A N 1
ATOM 1845 C CA . VAL A 1 227 ? -7.592 -3.096 16.502 1.00 97.25 227 VAL A CA 1
ATOM 1846 C C . VAL A 1 227 ? -7.737 -4.254 17.484 1.00 97.25 227 VAL A C 1
ATOM 1848 O O . VAL A 1 227 ? -8.560 -4.182 18.400 1.00 97.25 227 VAL A O 1
ATOM 1851 N N . LEU A 1 228 ? -6.912 -5.295 17.347 1.00 97.19 228 LEU A N 1
ATOM 1852 C CA . LEU A 1 228 ? -6.911 -6.436 18.262 1.00 97.19 228 LEU A CA 1
ATOM 1853 C C . LEU A 1 228 ? -6.672 -5.990 19.711 1.00 97.19 228 LEU A C 1
ATOM 1855 O O . LEU A 1 228 ? -7.493 -6.280 20.582 1.00 97.19 228 LEU A O 1
ATOM 1859 N N . GLY A 1 229 ? -5.611 -5.219 19.961 1.00 95.69 229 GLY A N 1
ATOM 1860 C CA . GLY A 1 229 ? -5.291 -4.704 21.293 1.00 95.69 229 GLY A CA 1
ATOM 1861 C C . GLY A 1 229 ? -6.401 -3.814 21.862 1.00 95.69 229 GLY A C 1
ATOM 1862 O O . GLY A 1 229 ? -6.801 -3.976 23.015 1.00 95.69 229 GLY A O 1
ATOM 1863 N N . SER A 1 230 ? -6.970 -2.929 21.038 1.00 94.50 230 SER A N 1
ATOM 1864 C CA . SER A 1 230 ? -8.079 -2.050 21.441 1.00 94.50 230 SER A CA 1
ATOM 1865 C C . SER A 1 230 ? -9.325 -2.836 21.847 1.00 94.50 230 SER A C 1
ATOM 1867 O O . SER A 1 230 ? -9.990 -2.477 22.818 1.00 94.50 230 SER A O 1
ATOM 1869 N N . THR A 1 231 ? -9.615 -3.932 21.145 1.00 94.25 231 THR A N 1
ATOM 1870 C CA . THR A 1 231 ? -10.747 -4.818 21.448 1.00 94.25 231 THR A CA 1
ATOM 1871 C C . THR A 1 231 ? -10.555 -5.535 22.776 1.00 94.25 231 THR A C 1
ATOM 1873 O O . THR A 1 231 ? -11.459 -5.519 23.610 1.00 94.25 231 THR A O 1
ATOM 1876 N N . VAL A 1 232 ? -9.366 -6.101 23.015 1.00 93.12 232 VAL A N 1
ATOM 1877 C CA . VAL A 1 232 ? -9.032 -6.769 24.284 1.00 93.12 232 VAL A CA 1
ATOM 1878 C C . VAL A 1 232 ? -9.169 -5.795 25.462 1.00 93.12 232 VAL A C 1
ATOM 1880 O O . VAL A 1 232 ? -9.767 -6.129 26.487 1.00 93.12 232 VAL A O 1
ATOM 1883 N N . ILE A 1 233 ? -8.688 -4.558 25.313 1.00 91.00 233 ILE A N 1
ATOM 1884 C CA . ILE A 1 233 ? -8.814 -3.520 26.348 1.00 91.00 233 ILE A CA 1
ATOM 1885 C C . ILE A 1 233 ? -10.282 -3.133 26.578 1.00 91.00 233 ILE A C 1
ATOM 1887 O O . ILE A 1 233 ? -10.713 -3.003 27.724 1.00 91.00 233 ILE A O 1
ATOM 1891 N N . ALA A 1 234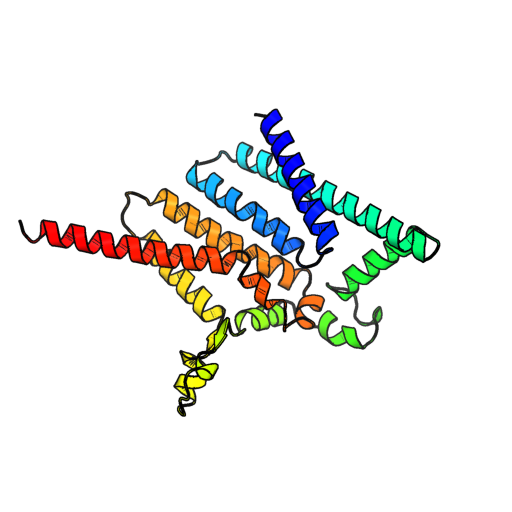 ? -11.061 -2.942 25.511 1.00 88.75 234 ALA A N 1
ATOM 1892 C CA . ALA A 1 234 ? -12.469 -2.567 25.621 1.00 88.75 234 ALA A CA 1
ATOM 1893 C C . ALA A 1 234 ? -13.286 -3.646 26.353 1.00 88.75 234 ALA A C 1
ATOM 1895 O O . ALA A 1 234 ? -14.078 -3.330 27.242 1.00 88.75 234 ALA A O 1
ATOM 1896 N N . TRP A 1 235 ? -13.047 -4.920 26.035 1.00 86.00 235 TRP A N 1
ATOM 1897 C CA . TRP A 1 235 ? -13.719 -6.046 26.684 1.00 86.00 235 TRP A CA 1
ATOM 1898 C C . TRP A 1 235 ? -13.320 -6.223 28.150 1.00 86.00 235 TRP A C 1
ATOM 1900 O O . TRP A 1 235 ? -14.193 -6.366 29.002 1.00 86.00 235 TRP A O 1
ATOM 1910 N N . THR A 1 236 ? -12.027 -6.153 28.475 1.00 86.12 236 THR A N 1
ATOM 1911 C CA . THR A 1 236 ? -11.550 -6.311 29.864 1.00 86.12 236 THR A CA 1
ATOM 1912 C C . THR A 1 236 ? -12.011 -5.188 30.797 1.00 86.12 236 THR A C 1
ATOM 1914 O O . THR A 1 236 ? -12.200 -5.413 31.992 1.00 86.12 236 THR A O 1
ATOM 1917 N N . LYS A 1 237 ? -12.222 -3.970 30.285 1.00 81.31 237 LYS A N 1
ATOM 1918 C CA . LYS A 1 237 ? -12.827 -2.877 31.065 1.00 81.31 237 LYS A CA 1
ATOM 1919 C C . LYS A 1 237 ? -14.333 -3.057 31.247 1.00 81.31 237 LYS A C 1
ATOM 1921 O O . LYS A 1 237 ? -14.836 -2.806 32.341 1.00 81.31 237 LYS A O 1
ATOM 1926 N N . GLY A 1 238 ? -15.033 -3.519 30.209 1.00 70.50 238 GLY A N 1
ATOM 1927 C CA . GLY A 1 238 ? -16.471 -3.787 30.273 1.00 70.50 238 GLY A CA 1
ATOM 1928 C C . GLY A 1 238 ? -16.832 -4.856 31.309 1.00 70.50 238 GLY A C 1
ATOM 1929 O O . GLY A 1 238 ? -17.803 -4.692 32.043 1.00 70.50 238 GLY A O 1
ATOM 1930 N N . THR A 1 239 ? -16.019 -5.909 31.441 1.00 67.31 239 THR A N 1
ATOM 1931 C CA . THR A 1 239 ? -16.234 -6.949 32.462 1.00 67.31 239 THR A CA 1
ATOM 1932 C C . THR A 1 239 ? -16.016 -6.431 33.885 1.00 67.31 239 THR A C 1
ATOM 1934 O O . THR A 1 239 ? -16.809 -6.749 34.769 1.00 67.31 239 THR A O 1
ATOM 1937 N N . LYS A 1 240 ? -15.007 -5.577 34.113 1.00 68.62 240 LYS A N 1
ATOM 1938 C CA . LYS A 1 240 ? -14.759 -4.961 35.431 1.00 68.62 240 LYS A CA 1
ATOM 1939 C C . LYS A 1 240 ? -15.897 -4.044 35.891 1.00 68.62 240 LYS A C 1
ATOM 1941 O O . LYS A 1 240 ? -16.256 -4.090 37.060 1.00 68.62 240 LYS A O 1
ATOM 1946 N N . GLN A 1 241 ? -16.478 -3.244 34.992 1.00 60.25 241 GLN A N 1
ATOM 1947 C CA . GLN A 1 241 ? -17.623 -2.382 35.328 1.00 60.25 241 GLN A CA 1
ATOM 1948 C C . GLN A 1 241 ? -18.895 -3.179 35.639 1.00 60.25 241 GLN A C 1
ATOM 1950 O O . GLN A 1 241 ? -19.679 -2.769 36.489 1.00 60.25 241 GLN A O 1
ATOM 1955 N N . LYS A 1 242 ? -19.108 -4.320 34.972 1.00 60.38 242 LYS A N 1
ATOM 1956 C CA . LYS A 1 242 ? -20.277 -5.168 35.228 1.00 60.38 242 LYS A CA 1
ATOM 1957 C C . LYS A 1 242 ? -20.179 -5.884 36.583 1.00 60.38 242 LYS A C 1
ATOM 1959 O O . LYS A 1 242 ? -21.140 -5.877 37.340 1.00 60.38 242 LYS A O 1
ATOM 1964 N N 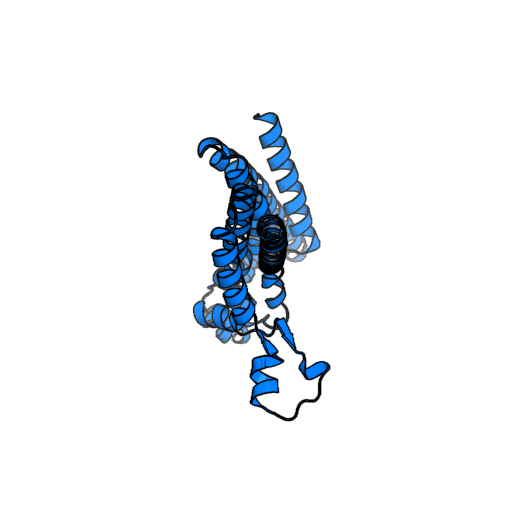. GLY A 1 243 ? -18.993 -6.392 36.932 1.00 60.06 243 GLY A N 1
ATOM 1965 C CA . GLY A 1 243 ? -18.752 -7.048 38.222 1.00 60.06 243 GLY A CA 1
ATOM 1966 C C . GLY A 1 243 ? -18.855 -6.124 39.445 1.00 60.06 243 GLY A C 1
ATOM 1967 O O . GLY A 1 243 ? -19.161 -6.605 40.528 1.00 60.06 243 GLY A O 1
ATOM 1968 N N . SER A 1 244 ? -18.650 -4.807 39.298 1.00 58.69 244 SER A N 1
ATOM 1969 C CA . SER A 1 244 ? -18.854 -3.857 40.406 1.00 58.69 244 SER A CA 1
ATOM 1970 C C . SER A 1 244 ? -20.317 -3.456 40.612 1.00 58.69 244 SER A C 1
ATOM 1972 O O . SER A 1 244 ? -20.645 -2.944 41.674 1.00 58.69 244 SER A O 1
ATOM 1974 N N . MET A 1 245 ? -21.182 -3.639 39.607 1.00 56.38 245 MET A N 1
ATOM 1975 C CA . MET A 1 245 ? -22.622 -3.367 39.718 1.00 56.38 245 MET A CA 1
ATOM 1976 C C . MET A 1 245 ? -23.413 -4.567 40.248 1.00 56.38 245 MET A C 1
ATOM 1978 O O . MET A 1 245 ? -24.477 -4.371 40.812 1.00 56.38 245 MET A O 1
ATOM 1982 N N . GLU A 1 246 ? -22.903 -5.790 40.085 1.00 59.56 246 GLU A N 1
ATOM 1983 C CA . GLU A 1 246 ? -23.521 -7.016 40.624 1.00 59.56 246 GLU A CA 1
ATOM 1984 C C . GLU A 1 246 ? -23.091 -7.320 42.079 1.00 59.56 246 GLU A C 1
ATOM 1986 O O . GLU A 1 246 ? -23.598 -8.259 42.684 1.00 59.56 246 GLU A O 1
ATOM 1991 N N . GLY A 1 247 ? -22.152 -6.544 42.639 1.00 53.94 247 GLY A N 1
ATOM 1992 C CA . GLY A 1 247 ? -21.643 -6.677 44.014 1.00 53.94 247 GLY A CA 1
ATOM 1993 C C . GLY A 1 247 ? -22.108 -5.589 44.995 1.00 53.94 247 GLY A C 1
ATOM 1994 O O . GLY A 1 247 ? -21.550 -5.503 46.089 1.00 53.94 247 GLY A O 1
ATOM 1995 N N . LEU A 1 248 ? -23.071 -4.755 44.592 1.00 48.12 248 LEU A N 1
ATOM 1996 C CA . LEU A 1 248 ? -23.789 -3.768 45.413 1.00 48.12 248 LEU A CA 1
ATOM 1997 C C . LEU A 1 248 ? -25.252 -4.197 45.542 1.00 48.12 248 LEU A C 1
ATOM 1999 O O . LEU A 1 248 ? -25.821 -3.965 46.630 1.00 48.12 248 LEU A O 1
#

Sequence (248 aa):
MDRQLIRFGIVIFIAVSIKCFINGYEYITTTLVMMMVPFVYYAILDKWSGRQCVKWTLAAGLGSGVAIFFSLIMLCFQIGAAKDGFMDGVEHVIWSFGKRTYGEAEDFPPVYAASLNAGTLSVVITYMNGVFFNLNNYLSISNDFVSNFLLKIRYYYLIVLFIAMSALLWRGNAERRHHYIALIWATWFSMLAPLSWFVIFKAHSYIHTHMSFLLWQMPFMLFGFAVLGSTVIAWTKGTKQKGSMEGL

Solvent-accessible surface area (backbone atoms only — not comparable to full-atom values): 12793 Å² total; per-residue (Å²): 111,69,71,56,45,52,52,50,14,51,52,40,19,51,54,45,34,51,45,42,72,75,61,44,70,70,62,46,56,18,52,62,44,36,71,44,26,63,54,52,23,48,39,55,57,71,60,53,52,72,70,54,51,50,54,54,50,50,28,47,50,52,16,37,50,54,19,50,52,51,52,49,53,51,48,15,48,57,41,8,76,74,72,82,32,55,62,58,16,51,53,49,49,53,52,57,48,30,72,24,22,78,34,64,42,87,84,45,66,74,89,47,28,67,29,36,70,48,53,51,66,59,41,46,50,52,58,38,67,32,70,74,44,60,47,58,84,81,44,94,62,90,50,65,63,53,42,62,59,69,28,35,38,30,41,48,60,53,51,54,49,38,52,53,32,43,56,51,46,71,71,44,75,73,94,55,43,60,58,52,52,16,48,48,51,23,24,61,56,17,46,50,3,35,48,43,34,35,58,58,30,24,11,41,41,58,72,37,61,92,60,57,64,58,35,49,58,42,41,21,50,57,37,36,51,51,44,45,53,51,31,54,54,54,51,60,51,53,54,54,60,50,59,61,65,76,72,113

Radius of gyration: 22.6 Å; Cα contacts (8 Å, |Δi|>4): 266; chains: 1; bounding box: 50×63×72 Å

pLDDT: mean 92.68, std 8.92, range [48.12, 98.38]

Nearest PDB structures (foldseek):
  8tth-assembly1_A  TM=1.735E-01  e=4.515E+00  Staphylococcus aureus

Secondary structure (DSSP, 8-state):
-HHHHHHHHHHHHHHHHHHHHHHTTTTHHHHHHHTTHHHHHHHHHTT--HHHHHHHHHHHHHHHHHHHHHHHHHHHHHHHHHHS-HHHHHHHHHHHHHTTTT--GGGS-GGGHHHHHS-HHHHHHHHHSSEEEEGGGT-----HHIIIIISEEEHHHHHHHHHHHHHHHHHS-GGGHHHHHHHHHHHHHHTHHHHHHHHHTHHHHHH-HHHHGGGGGTTHHHHHHHHHHHHHHHHHHHHHHHHHHTT-

Mean predicted aligned error: 5.3 Å